Protein 4GKF (pdb70)

Sequence (293 aa):
RKTLEQRRGEYAYYVIKEVADLNDKQLEEKYASLVKKAPVMILSNGLLQTLAFLLAKAETSPEKANQILSRVNEYPPRFIEKLGNDKDEHLLLYLHIVYWLRENVDRNIDVKTLLSQDYSKVLWATKEAIALLNWMRRFAVAMLKEIRKTLEQRRGEYAYYVIKEVADLNDKQLEEKYASLVKKAPVMILSNGLLQTLAFLLAKAETSPEKANQILSRVNEYPPRFIEKLGNDKDEHLLLYLHIVYWLRENVDRNIDVKTLLSQDYSKVLWATKEAIALLNWMRRFAVAMLKE

Structure (mmCIF, N/CA/C/O backbone):
data_4GKF
#
_entry.id   4GKF
#
_cell.length_a   53.944
_cell.length_b   53.944
_cell.length_c   235.987
_cell.angle_alpha   90.00
_cell.angle_beta   90.00
_cell.angle_gamma   90.00
#
_symmetry.space_group_name_H-M   'P 43 21 2'
#
loop_
_entity.id
_entity.type
_entity.pdbx_description
1 polymer 'CRISPR system Cmr subunit Cmr5'
2 water water
#
loop_
_atom_site.group_PDB
_atom_site.id
_atom_site.type_symbol
_atom_site.label_atom_id
_atom_site.label_alt_id
_atom_site.label_comp_id
_atom_site.label_asym_id
_atom_site.label_entity_id
_atom_site.label_seq_id
_atom_site.pdbx_PDB_ins_code
_atom_site.Cartn_x
_atom_site.Cartn_y
_atom_site.Cartn_z
_atom_site.occupancy
_atom_site.B_iso_or_equiv
_atom_site.auth_seq_id
_atom_site.auth_comp_id
_atom_site.auth_asym_id
_atom_site.auth_atom_id
_atom_site.pdbx_PDB_model_num
ATOM 1 N N . ARG A 1 15 ? -13.820 -26.968 -40.940 1.00 47.62 15 ARG A N 1
ATOM 2 C CA . ARG A 1 15 ? -13.649 -26.977 -39.456 1.00 45.55 15 ARG A CA 1
ATOM 3 C C . ARG A 1 15 ? -14.937 -27.462 -38.813 1.00 43.64 15 ARG A C 1
ATOM 4 O O . ARG A 1 15 ? -15.710 -26.669 -38.274 1.00 44.85 15 ARG A O 1
ATOM 12 N N . LYS A 1 16 ? -15.181 -28.763 -38.880 1.00 40.00 16 LYS A N 1
ATOM 13 C CA . LYS A 1 16 ? -16.387 -29.297 -38.283 1.00 35.13 16 LYS A CA 1
ATOM 14 C C . LYS A 1 16 ? -16.083 -30.527 -37.430 1.00 30.14 16 LYS A C 1
ATOM 15 O O . LYS A 1 16 ? -16.823 -30.811 -36.499 1.00 30.51 16 LYS A O 1
ATOM 21 N N . THR A 1 17 ? -14.999 -31.245 -37.723 1.00 24.40 17 THR A N 1
ATOM 22 C CA . THR A 1 17 ? -14.656 -32.420 -36.913 1.00 23.16 17 THR A CA 1
ATOM 23 C C . THR A 1 17 ? -13.935 -31.990 -35.635 1.00 21.63 17 THR A C 1
ATOM 24 O O . THR A 1 17 ? -13.391 -30.887 -35.567 1.00 21.42 17 THR A O 1
ATOM 28 N N . LEU A 1 18 ? -13.920 -32.859 -34.630 1.00 18.99 18 LEU A N 1
ATOM 29 C CA . LEU A 1 18 ? -13.262 -32.530 -33.371 1.00 19.39 18 LEU A CA 1
ATOM 30 C C . LEU A 1 18 ? -11.830 -32.069 -33.620 1.00 19.90 18 LEU A C 1
ATOM 31 O O . LEU A 1 18 ? -11.394 -31.064 -33.059 1.00 17.89 18 LEU A O 1
ATOM 36 N N . GLU A 1 19 ? -11.100 -32.801 -34.456 1.00 20.12 19 GLU A N 1
ATOM 37 C CA . GLU A 1 19 ? -9.720 -32.437 -34.759 1.00 21.58 19 GLU A CA 1
ATOM 38 C C . GLU A 1 19 ? -9.599 -31.027 -35.324 1.00 21.43 19 GLU A C 1
ATOM 39 O O . GLU A 1 19 ? -8.769 -30.248 -34.871 1.00 23.07 19 GLU A O 1
ATOM 45 N N . GLN A 1 20 ? -10.421 -30.694 -36.310 1.00 20.37 20 GLN A N 1
ATOM 46 C CA . GLN A 1 20 ? -10.340 -29.376 -36.908 1.00 21.10 20 GLN A CA 1
ATOM 47 C C . GLN A 1 20 ? -10.673 -28.278 -35.914 1.00 20.23 20 GLN A C 1
ATOM 48 O O . GLN A 1 20 ? -10.074 -27.200 -35.948 1.00 20.13 20 GLN A O 1
ATOM 54 N N . ARG A 1 21 ? -11.623 -28.544 -35.023 1.00 18.23 21 ARG A N 1
ATOM 55 C CA . ARG A 1 21 ? -12.006 -27.542 -34.038 1.00 18.85 21 ARG A CA 1
ATOM 56 C C . ARG A 1 21 ? -10.937 -27.399 -32.961 1.00 17.96 21 ARG A C 1
ATOM 57 O O . ARG A 1 21 ? -10.818 -26.343 -32.345 1.00 17.77 21 ARG A O 1
ATOM 65 N N . ARG A 1 22 ? -10.160 -28.458 -32.743 1.00 16.77 22 ARG A N 1
ATOM 66 C CA . ARG A 1 22 ? -9.076 -28.420 -31.763 1.00 19.00 22 ARG A CA 1
ATOM 67 C C . ARG A 1 22 ? -7.994 -27.507 -32.318 1.00 20.24 22 ARG A C 1
ATOM 68 O O . ARG A 1 22 ? -7.437 -26.673 -31.604 1.00 23.13 22 ARG A O 1
ATOM 76 N N . GLY A 1 23 ? -7.696 -27.690 -33.603 1.00 18.38 23 GLY A N 1
ATOM 77 C CA . GLY A 1 23 ? -6.685 -26.889 -34.263 1.00 18.65 23 GLY A CA 1
ATOM 78 C C . GLY A 1 23 ? -7.043 -25.417 -34.323 1.00 18.31 23 GLY A C 1
ATOM 79 O O . GLY A 1 23 ? -6.215 -24.559 -34.020 1.00 18.29 23 GLY A O 1
ATOM 80 N N . GLU A 1 24 ? -8.279 -25.124 -34.713 1.00 18.03 24 GLU A N 1
ATOM 81 C CA . GLU A 1 24 ? -8.741 -23.745 -34.817 1.00 20.88 24 GLU A CA 1
ATOM 82 C C . GLU A 1 24 ? -8.699 -23.041 -33.467 1.00 19.50 24 GLU A C 1
ATOM 83 O O . GLU A 1 24 ? -8.259 -21.892 -33.361 1.00 20.38 24 GLU A O 1
ATOM 89 N N . TYR A 1 25 ? -9.175 -23.730 -32.437 1.00 18.93 25 TYR A N 1
ATOM 90 C CA . TYR A 1 25 ? -9.179 -23.166 -31.100 1.00 18.09 25 TYR A CA 1
ATOM 91 C C . TYR A 1 25 ? -7.753 -22.965 -30.615 1.00 18.37 25 TYR A C 1
ATOM 92 O O . TYR A 1 25 ? -7.430 -21.931 -30.030 1.00 19.95 25 TYR A O 1
ATOM 101 N N . ALA A 1 26 ? -6.894 -23.946 -30.859 1.00 17.79 26 ALA A N 1
ATOM 102 C CA . ALA A 1 26 ? -5.512 -23.814 -30.428 1.00 18.45 26 ALA A CA 1
ATOM 103 C C . ALA A 1 26 ? -4.912 -22.585 -31.113 1.00 18.29 26 ALA A C 1
ATOM 104 O O . ALA A 1 26 ? -4.212 -21.789 -30.493 1.00 18.98 26 ALA A O 1
ATOM 106 N N . TYR A 1 27 ? -5.207 -22.439 -32.399 1.00 19.04 27 TYR A N 1
ATOM 107 C CA . TYR A 1 27 ? -4.727 -21.312 -33.185 1.00 15.50 27 TYR A CA 1
ATOM 108 C C . TYR A 1 27 ? -5.141 -19.968 -32.572 1.00 14.32 27 TYR A C 1
ATOM 109 O O . TYR A 1 27 ? -4.313 -19.085 -32.405 1.00 13.28 27 TYR A O 1
ATOM 118 N N . TYR A 1 28 ? -6.418 -19.811 -32.241 1.00 13.85 28 TYR A N 1
ATOM 119 C CA . TYR A 1 28 ? -6.869 -18.560 -31.661 1.00 15.95 28 TYR A CA 1
ATOM 120 C C . TYR A 1 28 ? -6.355 -18.214 -30.274 1.00 16.04 28 TYR A C 1
ATOM 121 O O . TYR A 1 28 ? -6.046 -17.053 -30.025 1.00 15.09 28 TYR A O 1
ATOM 130 N N . VAL A 1 29 ? -6.243 -19.180 -29.367 1.00 17.00 29 VAL A N 1
ATOM 131 C CA . VAL A 1 29 ? -5.750 -18.828 -28.032 1.00 17.67 29 VAL A CA 1
ATOM 132 C C . VAL A 1 29 ? -4.281 -18.450 -28.093 1.00 16.96 29 VAL A C 1
ATOM 133 O O . VAL A 1 29 ? -3.836 -17.568 -27.366 1.00 16.68 29 VAL A O 1
ATOM 137 N N . ILE A 1 30 ? -3.535 -19.113 -28.973 1.00 17.98 30 ILE A N 1
ATOM 138 C CA . ILE A 1 30 ? -2.114 -18.831 -29.147 1.00 17.33 30 ILE A CA 1
ATOM 139 C C . ILE A 1 30 ? -1.922 -17.498 -29.874 1.00 18.03 30 ILE A C 1
ATOM 140 O O . ILE A 1 30 ? -0.945 -16.787 -29.634 1.00 17.60 30 ILE A O 1
ATOM 145 N N . LYS A 1 31 ? -2.848 -17.171 -30.773 1.00 16.03 31 LYS A N 1
ATOM 146 C CA . LYS A 1 31 ? -2.764 -15.918 -31.508 1.00 17.98 31 LYS A CA 1
ATOM 147 C C . LYS A 1 31 ? -2.981 -14.766 -30.530 1.00 17.89 31 LYS A C 1
ATOM 148 O O . LYS A 1 31 ? -2.331 -13.722 -30.626 1.00 17.62 31 LYS A O 1
ATOM 154 N N . GLU A 1 32 ? -3.884 -14.963 -29.575 1.00 19.27 32 GLU A N 1
ATOM 155 C CA . GLU A 1 32 ? -4.170 -13.928 -28.586 1.00 19.70 32 GLU A CA 1
ATOM 156 C C . GLU A 1 32 ? -2.893 -13.574 -27.829 1.00 19.06 32 GLU A C 1
ATOM 157 O O . GLU A 1 32 ? -2.585 -12.401 -27.639 1.00 19.53 32 GLU A O 1
ATOM 163 N N . VAL A 1 33 ? -2.135 -14.584 -27.415 1.00 19.44 33 VAL A N 1
ATOM 164 C CA . VAL A 1 33 ? -0.892 -14.327 -26.704 1.00 19.88 33 VAL A CA 1
ATOM 165 C C . VAL A 1 33 ? 0.033 -13.509 -27.595 1.00 22.08 33 VAL A C 1
ATOM 166 O O . VAL A 1 33 ? 0.649 -12.539 -27.145 1.00 22.42 33 VAL A O 1
ATOM 170 N N . ALA A 1 34 ? 0.117 -13.895 -28.866 1.00 22.57 34 ALA A N 1
ATOM 171 C CA . ALA A 1 34 ? 0.958 -13.194 -29.834 1.00 22.25 34 ALA A CA 1
ATOM 172 C C . ALA A 1 34 ? 0.512 -11.740 -30.015 1.00 21.79 34 ALA A C 1
ATOM 173 O O . ALA A 1 34 ? 1.334 -10.830 -30.073 1.00 21.14 34 ALA A O 1
ATOM 175 N N . ASP A 1 35 ? -0.796 -11.535 -30.109 1.00 22.10 35 ASP A N 1
ATOM 176 C CA . ASP A 1 35 ? -1.353 -10.203 -30.300 1.00 23.96 35 ASP A CA 1
ATOM 177 C C . ASP A 1 35 ? -1.216 -9.274 -29.097 1.00 26.44 35 ASP A C 1
ATOM 178 O O . ASP A 1 35 ? -1.397 -8.067 -29.232 1.00 26.05 35 ASP A O 1
ATOM 183 N N . LEU A 1 36 ? -0.901 -9.821 -27.927 1.00 27.91 36 LEU A N 1
ATOM 184 C CA . LEU A 1 36 ? -0.762 -8.994 -26.732 1.00 31.21 36 LEU A CA 1
ATOM 185 C C . LEU A 1 36 ? 0.504 -8.149 -26.821 1.00 33.42 36 LEU A C 1
ATOM 186 O O . LEU A 1 36 ? 0.581 -7.058 -26.251 1.00 33.76 36 LEU A O 1
ATOM 191 N N . ASN A 1 37 ? 1.497 -8.664 -27.536 1.00 34.78 37 ASN A N 1
ATOM 192 C CA . ASN A 1 37 ? 2.766 -7.971 -27.707 1.00 38.00 37 ASN A CA 1
ATOM 193 C C . ASN A 1 37 ? 3.492 -7.788 -26.371 1.00 37.48 37 ASN A C 1
ATOM 194 O O . ASN A 1 37 ? 4.114 -6.756 -26.124 1.00 36.86 37 ASN A O 1
ATOM 199 N N . ASP A 1 38 ? 3.396 -8.801 -25.516 1.00 36.64 38 ASP A N 1
ATOM 200 C CA . ASP A 1 38 ? 4.044 -8.802 -24.208 1.00 35.30 38 ASP A CA 1
ATOM 201 C C . ASP A 1 38 ? 5.078 -9.920 -24.256 1.00 35.49 38 ASP A C 1
ATOM 202 O O . ASP A 1 38 ? 4.759 -11.096 -24.066 1.00 34.38 38 ASP A O 1
ATOM 207 N N . LYS A 1 39 ? 6.321 -9.539 -24.521 1.00 36.26 39 LYS A N 1
ATOM 208 C CA . LYS A 1 39 ? 7.415 -10.491 -24.637 1.00 38.55 39 LYS A CA 1
ATOM 209 C C . LYS A 1 39 ? 7.630 -11.424 -23.449 1.00 36.76 39 LYS A C 1
ATOM 210 O O . LYS A 1 39 ? 7.941 -12.598 -23.634 1.00 35.56 39 LYS A O 1
ATOM 216 N N . GLN A 1 40 ? 7.463 -10.912 -22.235 1.00 35.62 40 GLN A N 1
ATOM 217 C CA . GLN A 1 40 ? 7.660 -11.738 -21.053 1.00 35.77 40 GLN A CA 1
ATOM 218 C C . GLN A 1 40 ? 6.568 -12.798 -20.940 1.00 33.17 40 GLN A C 1
ATOM 219 O O . GLN A 1 40 ? 6.857 -13.973 -20.716 1.00 32.18 40 GLN A O 1
ATOM 225 N N . LEU A 1 41 ? 5.318 -12.374 -21.099 1.00 30.24 41 LEU A N 1
ATOM 226 C CA . LEU A 1 41 ? 4.182 -13.278 -21.022 1.00 30.85 41 LEU A CA 1
ATOM 227 C C . LEU A 1 41 ? 4.242 -14.279 -22.162 1.00 29.91 41 LEU A C 1
ATOM 228 O O . LEU A 1 41 ? 3.851 -15.430 -22.007 1.00 32.42 41 LEU A O 1
ATOM 233 N N . GLU A 1 42 ? 4.751 -13.838 -23.306 1.00 30.04 42 GLU A N 1
ATOM 234 C CA . GLU A 1 42 ? 4.855 -14.702 -24.472 1.00 30.12 42 GLU A CA 1
ATOM 235 C C . GLU A 1 42 ? 5.951 -15.754 -24.329 1.00 29.88 42 GLU A C 1
ATOM 236 O O . GLU A 1 42 ? 5.766 -16.907 -24.720 1.00 29.39 42 GLU A O 1
ATOM 242 N N . GLU A 1 43 ? 7.089 -15.363 -23.763 1.00 30.78 43 GLU A N 1
ATOM 243 C CA . GLU A 1 43 ? 8.194 -16.301 -23.580 1.00 32.66 43 GLU A CA 1
ATOM 244 C C . GLU A 1 43 ? 7.865 -17.338 -22.504 1.00 30.72 43 GLU A C 1
ATOM 245 O O . GLU A 1 43 ? 8.051 -18.537 -22.714 1.00 31.63 43 GLU A O 1
ATOM 251 N N . LYS A 1 44 ? 7.367 -16.881 -21.361 1.00 28.47 44 LYS A N 1
ATOM 252 C CA . LYS A 1 44 ? 7.028 -17.798 -20.287 1.00 27.98 44 LYS A CA 1
ATOM 253 C C . LYS A 1 44 ? 5.925 -18.757 -20.705 1.00 25.69 44 LYS A C 1
ATOM 254 O O . LYS A 1 44 ? 6.030 -19.961 -20.492 1.00 25.73 44 LYS A O 1
ATOM 260 N N . TYR A 1 45 ? 4.880 -18.226 -21.329 1.00 24.80 45 TYR A N 1
ATOM 261 C CA . TYR A 1 45 ? 3.769 -19.059 -21.775 1.00 22.67 45 TYR A CA 1
ATOM 262 C C . TYR A 1 45 ? 4.214 -20.098 -22.815 1.00 22.20 45 TYR A C 1
ATOM 263 O O . TYR A 1 45 ? 3.863 -21.278 -22.714 1.00 20.66 45 TYR A O 1
ATOM 272 N N . ALA A 1 46 ? 4.991 -19.665 -23.806 1.00 20.19 46 ALA A N 1
ATOM 273 C CA . ALA A 1 46 ? 5.454 -20.579 -24.840 1.00 22.40 46 ALA A CA 1
ATOM 274 C C . ALA A 1 46 ? 6.218 -21.740 -24.214 1.00 24.59 46 ALA A C 1
ATOM 275 O O . ALA A 1 46 ? 6.031 -22.905 -24.587 1.00 26.13 46 ALA A O 1
ATOM 277 N N . SER A 1 47 ? 7.072 -21.420 -23.250 1.00 23.56 47 SER A N 1
ATOM 278 C CA . SER A 1 47 ? 7.860 -22.443 -22.571 1.00 24.04 47 SER A CA 1
ATOM 279 C C . SER A 1 47 ? 6.969 -23.413 -21.782 1.00 22.64 47 SER A C 1
ATOM 280 O O . SER A 1 47 ? 7.164 -24.629 -21.833 1.00 21.77 47 SER A O 1
ATOM 283 N N . LEU A 1 48 ? 5.986 -22.879 -21.064 1.00 19.92 48 LEU A N 1
ATOM 284 C CA . LEU A 1 48 ? 5.092 -23.723 -20.289 1.00 20.53 48 LEU A CA 1
ATOM 285 C C . LEU A 1 48 ? 4.205 -24.625 -21.157 1.00 21.96 48 LEU A C 1
ATOM 286 O O . LEU A 1 48 ? 4.092 -25.823 -20.891 1.00 20.85 48 LEU A O 1
ATOM 291 N N . VAL A 1 49 ? 3.584 -24.066 -22.196 1.00 23.08 49 VAL A N 1
ATOM 292 C CA . VAL A 1 49 ? 2.705 -24.864 -23.051 1.00 24.21 49 VAL A CA 1
ATOM 293 C C . VAL A 1 49 ? 3.437 -26.005 -23.749 1.00 26.83 49 VAL A C 1
ATOM 294 O O . VAL A 1 49 ? 2.839 -27.034 -24.063 1.00 26.63 49 VAL A O 1
ATOM 298 N N . LYS A 1 50 ? 4.731 -25.825 -23.986 1.00 29.54 50 LYS A N 1
ATOM 299 C CA . LYS A 1 50 ? 5.535 -26.854 -24.634 1.00 31.50 50 LYS A CA 1
ATOM 300 C C . LYS A 1 50 ? 5.816 -28.017 -23.689 1.00 31.50 50 LYS A C 1
ATOM 301 O O . LYS A 1 50 ? 6.179 -29.104 -24.129 1.00 33.53 50 LYS A O 1
ATOM 307 N N . LYS A 1 51 ? 5.649 -27.791 -22.391 1.00 30.27 51 LYS A N 1
ATOM 308 C CA . LYS A 1 51 ? 5.891 -28.846 -21.408 1.00 29.23 51 LYS A CA 1
ATOM 309 C C . LYS A 1 51 ? 4.575 -29.485 -20.973 1.00 28.77 51 LYS A C 1
ATOM 310 O O . LYS A 1 51 ? 4.541 -30.640 -20.566 1.00 29.60 51 LYS A O 1
ATOM 316 N N . ALA A 1 52 ? 3.491 -28.723 -21.070 1.00 27.95 52 ALA A N 1
ATOM 317 C CA . ALA A 1 52 ? 2.181 -29.197 -20.659 1.00 26.74 52 ALA A CA 1
ATOM 318 C C . ALA A 1 52 ? 1.846 -30.639 -21.045 1.00 26.44 52 ALA A C 1
ATOM 319 O O . ALA A 1 52 ? 1.541 -31.462 -20.177 1.00 26.39 52 ALA A O 1
ATOM 321 N N . PRO A 1 53 ? 1.901 -30.976 -22.345 1.00 26.53 53 PRO A N 1
ATOM 322 C CA . PRO A 1 53 ? 1.573 -32.358 -22.713 1.00 26.02 53 PRO A CA 1
ATOM 323 C C . PRO A 1 53 ? 2.417 -33.432 -22.013 1.00 25.16 53 PRO A C 1
ATOM 324 O O . PRO A 1 53 ? 1.906 -34.498 -21.666 1.00 25.35 53 PRO A O 1
ATOM 328 N N . VAL A 1 54 ? 3.696 -33.158 -21.791 1.00 24.55 54 VAL A N 1
ATOM 329 C CA . VAL A 1 54 ? 4.540 -34.133 -21.107 1.00 26.28 54 VAL A CA 1
ATOM 330 C C . VAL A 1 54 ? 4.213 -34.156 -19.608 1.00 26.73 54 VAL A C 1
ATOM 331 O O . VAL A 1 54 ? 4.338 -35.192 -18.957 1.00 26.56 54 VAL A O 1
ATOM 335 N N . MET A 1 55 ? 3.783 -33.017 -19.067 1.00 26.41 55 MET A N 1
ATOM 336 C CA . MET A 1 55 ? 3.426 -32.940 -17.656 1.00 26.16 55 MET A CA 1
ATOM 337 C C . MET A 1 55 ? 2.201 -33.808 -17.383 1.00 25.96 55 MET A C 1
ATOM 338 O O . MET A 1 55 ? 2.124 -34.491 -16.357 1.00 25.89 55 MET A O 1
ATOM 343 N N . ILE A 1 56 ? 1.238 -33.788 -18.300 1.00 25.88 56 ILE A N 1
ATOM 344 C CA . ILE A 1 56 ? 0.029 -34.586 -18.119 1.00 26.68 56 ILE A CA 1
ATOM 345 C C . ILE A 1 56 ? 0.279 -36.079 -18.343 1.00 27.63 56 ILE A C 1
ATOM 346 O O . ILE A 1 56 ? -0.283 -36.915 -17.637 1.00 27.83 56 ILE A O 1
ATOM 351 N N . LEU A 1 57 ? 1.131 -36.406 -19.310 1.00 29.22 57 LEU A N 1
ATOM 352 C CA . LEU A 1 57 ? 1.454 -37.798 -19.605 1.00 29.74 57 LEU A CA 1
ATOM 353 C C . LEU A 1 57 ? 2.152 -38.468 -18.430 1.00 30.01 57 LEU A C 1
ATOM 354 O O . LEU A 1 57 ? 1.809 -39.588 -18.045 1.00 30.36 57 LEU A O 1
ATOM 359 N N . SER A 1 58 ? 3.127 -37.775 -17.853 1.00 29.18 58 SER A N 1
ATOM 360 C CA . SER A 1 58 ? 3.873 -38.333 -16.737 1.00 30.22 58 SER A CA 1
ATOM 361 C C . SER A 1 58 ? 3.217 -38.171 -15.367 1.00 27.69 58 SER A C 1
ATOM 362 O O . SER A 1 58 ? 3.298 -39.071 -14.533 1.00 28.43 58 SER A O 1
ATOM 365 N N . ASN A 1 59 ? 2.549 -37.046 -15.136 1.00 27.66 59 ASN A N 1
ATOM 366 C CA . ASN A 1 59 ? 1.923 -36.802 -13.837 1.00 26.22 59 ASN A CA 1
ATOM 367 C C . ASN A 1 59 ? 0.408 -36.893 -13.792 1.00 24.90 59 ASN A C 1
ATOM 368 O O . ASN A 1 59 ? -0.178 -36.994 -12.711 1.00 21.90 59 ASN A O 1
ATOM 373 N N . GLY A 1 60 ? -0.233 -36.844 -14.955 1.00 24.41 60 GLY A N 1
ATOM 374 C CA . GLY A 1 60 ? -1.686 -36.907 -14.985 1.00 24.23 60 GLY A CA 1
ATOM 375 C C . GLY A 1 60 ? -2.314 -35.527 -15.093 1.00 22.21 60 GLY A C 1
ATOM 376 O O . GLY A 1 60 ? -1.642 -34.515 -14.887 1.00 20.41 60 GLY A O 1
ATOM 377 N N . LEU A 1 61 ? -3.606 -35.485 -15.407 1.00 20.41 61 LEU A N 1
ATOM 378 C CA . LEU A 1 61 ? -4.324 -34.220 -15.577 1.00 20.38 61 LEU A CA 1
ATOM 379 C C . LEU A 1 61 ? -4.579 -33.453 -14.280 1.00 20.18 61 LEU A C 1
ATOM 380 O O . LEU A 1 61 ? -4.269 -32.265 -14.185 1.00 18.12 61 LEU A O 1
ATOM 385 N N . LEU A 1 62 ? -5.158 -34.136 -13.294 1.00 20.21 62 LEU A N 1
ATOM 386 C CA . LEU A 1 62 ? -5.471 -33.523 -12.008 1.00 20.07 62 LEU A CA 1
ATOM 387 C C . LEU A 1 62 ? -4.274 -32.807 -11.385 1.00 18.75 62 LEU A C 1
ATOM 388 O O . LEU A 1 62 ? -4.374 -31.647 -10.991 1.00 17.98 62 LEU A O 1
ATOM 393 N N . GLN A 1 63 ? -3.140 -33.488 -11.306 1.00 16.48 63 GLN A N 1
ATOM 394 C CA . GLN A 1 63 ? -1.963 -32.875 -10.716 1.00 18.31 63 GLN A CA 1
ATOM 395 C C . GLN A 1 63 ? -1.454 -31.682 -11.537 1.00 18.00 63 GLN A C 1
ATOM 396 O O . GLN A 1 63 ? -1.044 -30.672 -10.968 1.00 17.04 63 GLN A O 1
ATOM 402 N N . THR A 1 64 ? -1.484 -31.794 -12.864 1.00 16.04 64 THR A N 1
ATOM 403 C CA . THR A 1 64 ? -1.023 -30.705 -13.719 1.00 15.63 64 THR A CA 1
ATOM 404 C C . THR A 1 64 ? -1.897 -29.455 -13.544 1.00 16.81 64 THR A C 1
ATOM 405 O O . THR A 1 64 ? -1.377 -28.351 -13.362 1.00 16.99 64 THR A O 1
ATOM 409 N N . LEU A 1 65 ? -3.217 -29.625 -13.581 1.00 16.32 65 LEU A N 1
ATOM 410 C CA . LEU A 1 65 ? -4.140 -28.500 -13.407 1.00 15.57 65 LEU A CA 1
ATOM 411 C C . LEU A 1 65 ? -4.022 -27.922 -11.994 1.00 18.14 65 LEU A C 1
ATOM 412 O O . LEU A 1 65 ? -4.065 -26.698 -11.819 1.00 18.02 65 LEU A O 1
ATOM 417 N N . ALA A 1 66 ? -3.870 -28.793 -10.992 1.00 15.25 66 ALA A N 1
ATOM 418 C CA . ALA A 1 66 ? -3.722 -28.339 -9.612 1.00 15.99 66 ALA A CA 1
ATOM 419 C C . ALA A 1 66 ? -2.450 -27.514 -9.502 1.00 15.70 66 ALA A C 1
ATOM 420 O O . ALA A 1 66 ? -2.416 -26.468 -8.847 1.00 15.29 66 ALA A O 1
ATOM 422 N N . PHE A 1 67 ? -1.396 -27.997 -10.145 1.00 14.96 67 PHE A N 1
ATOM 423 C CA . PHE A 1 67 ? -0.118 -27.295 -10.131 1.00 16.78 67 PHE A CA 1
ATOM 424 C C . PHE A 1 67 ? -0.239 -25.907 -10.770 1.00 16.62 67 PHE A C 1
ATOM 425 O O . PHE A 1 67 ? 0.343 -24.948 -10.274 1.00 17.96 67 PHE A O 1
ATOM 433 N N . LEU A 1 68 ? -0.984 -25.795 -11.869 1.00 16.91 68 LEU A N 1
ATOM 434 C CA . LEU A 1 68 ? -1.127 -24.496 -12.505 1.00 17.70 68 LEU A CA 1
ATOM 435 C C . LEU A 1 68 ? -1.841 -23.521 -11.562 1.00 17.18 68 LEU A C 1
ATOM 436 O O . LEU A 1 68 ? -1.420 -22.372 -11.418 1.00 17.20 68 LEU A O 1
ATOM 441 N N . LEU A 1 69 ? -2.903 -23.962 -10.899 1.00 17.80 69 LEU A N 1
ATOM 442 C CA . LEU A 1 69 ? -3.606 -23.056 -9.993 1.00 19.33 69 LEU A CA 1
ATOM 443 C C . LEU A 1 69 ? -2.744 -22.689 -8.783 1.00 19.82 69 LEU A C 1
ATOM 444 O O . LEU A 1 69 ? -2.807 -21.564 -8.287 1.00 17.84 69 LEU A O 1
ATOM 449 N N . ALA A 1 70 ? -1.937 -23.643 -8.324 1.00 19.04 70 ALA A N 1
ATOM 450 C CA . ALA A 1 70 ? -1.049 -23.439 -7.181 1.00 20.44 70 ALA A CA 1
ATOM 451 C C . ALA A 1 70 ? 0.004 -22.402 -7.528 1.00 20.59 70 ALA A C 1
ATOM 452 O O . ALA A 1 70 ? 0.285 -21.492 -6.748 1.00 16.99 70 ALA A O 1
ATOM 454 N N . LYS A 1 71 ? 0.594 -22.565 -8.708 1.00 21.36 71 LYS A N 1
ATOM 455 C CA . LYS A 1 71 ? 1.627 -21.659 -9.171 1.00 22.67 71 LYS A CA 1
ATOM 456 C C . LYS A 1 71 ? 1.045 -20.260 -9.358 1.00 22.20 71 LYS A C 1
ATOM 457 O O . LYS A 1 71 ? 1.738 -19.259 -9.170 1.00 22.31 71 LYS A O 1
ATOM 463 N N . ALA A 1 72 ? -0.233 -20.188 -9.715 1.00 22.12 72 ALA A N 1
ATOM 464 C CA . ALA A 1 72 ? -0.883 -18.895 -9.917 1.00 22.11 72 ALA A CA 1
ATOM 465 C C . ALA A 1 72 ? -1.547 -18.379 -8.642 1.00 24.14 72 ALA A C 1
ATOM 466 O O . ALA A 1 72 ? -2.242 -17.368 -8.674 1.00 24.77 72 ALA A O 1
ATOM 468 N N . GLU A 1 73 ? -1.353 -19.076 -7.525 1.00 24.04 73 GLU A N 1
ATOM 469 C CA . GLU A 1 73 ? -1.934 -18.638 -6.257 1.00 25.72 73 GLU A CA 1
ATOM 470 C C . GLU A 1 73 ? -3.426 -18.376 -6.398 1.00 24.85 73 GLU A C 1
ATOM 471 O O . GLU A 1 73 ? -3.966 -17.481 -5.744 1.00 23.79 73 GLU A O 1
ATOM 477 N N . THR A 1 74 ? -4.089 -19.161 -7.240 1.00 23.50 74 THR A N 1
ATOM 478 C CA . THR A 1 74 ? -5.513 -18.981 -7.497 1.00 26.21 74 THR A CA 1
ATOM 479 C C . THR A 1 74 ? -6.327 -20.216 -7.141 1.00 25.56 74 THR A C 1
ATOM 480 O O . THR A 1 74 ? -5.784 -21.307 -7.020 1.00 29.31 74 THR A O 1
ATOM 484 N N . SER A 1 75 ? -7.632 -20.036 -6.968 1.00 25.14 75 SER A N 1
ATOM 485 C CA . SER A 1 75 ? -8.527 -21.136 -6.626 1.00 24.50 75 SER A CA 1
ATOM 486 C C . SER A 1 75 ? -9.398 -21.509 -7.825 1.00 25.35 75 SER A C 1
ATOM 487 O O . SER A 1 75 ? -9.679 -20.671 -8.687 1.00 26.02 75 SER A O 1
ATOM 490 N N . PRO A 1 76 ? -9.854 -22.769 -7.886 1.00 24.59 76 PRO A N 1
ATOM 491 C CA . PRO A 1 76 ? -10.695 -23.171 -9.018 1.00 24.96 76 PRO A CA 1
ATOM 492 C C . PRO A 1 76 ? -11.994 -22.360 -9.092 1.00 26.86 76 PRO A C 1
ATOM 493 O O . PRO A 1 76 ? -12.616 -22.256 -10.158 1.00 26.46 76 PRO A O 1
ATOM 497 N N . GLU A 1 77 ? -12.381 -21.785 -7.951 1.00 27.45 77 GLU A N 1
ATOM 498 C CA . GLU A 1 77 ? -13.588 -20.964 -7.836 1.00 28.60 77 GLU A CA 1
ATOM 499 C C . GLU A 1 77 ? -13.343 -19.678 -8.618 1.00 27.74 77 GLU A C 1
ATOM 500 O O . GLU A 1 77 ? -14.157 -19.266 -9.449 1.00 26.52 77 GLU A O 1
ATOM 506 N N . LYS A 1 78 ? -12.212 -19.044 -8.339 1.00 25.59 78 LYS A N 1
ATOM 507 C CA . LYS A 1 78 ? -11.869 -17.822 -9.032 1.00 25.15 78 LYS A CA 1
ATOM 508 C C . LYS A 1 78 ? -11.693 -18.102 -10.530 1.00 23.15 78 LYS A C 1
ATOM 509 O O . LYS A 1 78 ? -12.080 -17.287 -11.360 1.00 21.93 78 LYS A O 1
ATOM 515 N N . ALA A 1 79 ? -11.127 -19.255 -10.881 1.00 20.24 79 ALA A N 1
ATOM 516 C CA . ALA A 1 79 ? -10.940 -19.586 -12.292 1.00 17.91 79 ALA A CA 1
ATOM 517 C C . ALA A 1 79 ? -12.289 -19.760 -13.002 1.00 17.59 79 ALA A C 1
ATOM 518 O O . ALA A 1 79 ? -12.445 -19.333 -14.146 1.00 15.25 79 ALA A O 1
ATOM 520 N N . ASN A 1 80 ? -13.260 -20.382 -12.328 1.00 18.12 80 ASN A N 1
ATOM 521 C CA . ASN A 1 80 ? -14.587 -20.593 -12.915 1.00 20.02 80 ASN A CA 1
ATOM 522 C C . ASN A 1 80 ? -15.353 -19.282 -13.105 1.00 21.20 80 ASN A C 1
ATOM 523 O O . ASN A 1 80 ? -16.185 -19.158 -14.007 1.00 22.90 80 ASN A O 1
ATOM 528 N N . GLN A 1 81 ? -15.070 -18.308 -12.248 1.00 21.81 81 GLN A N 1
ATOM 529 C CA . GLN A 1 81 ? -15.713 -17.003 -12.324 1.00 22.84 81 GLN A CA 1
ATOM 530 C C . GLN A 1 81 ? -15.220 -16.313 -13.593 1.00 22.63 81 GLN A C 1
ATOM 531 O O . GLN A 1 81 ? -15.982 -15.631 -14.277 1.00 22.24 81 GLN A O 1
ATOM 537 N N . ILE A 1 82 ? -13.944 -16.509 -13.906 1.00 20.90 82 ILE A N 1
ATOM 538 C CA . ILE A 1 82 ? -13.351 -15.927 -15.103 1.00 21.40 82 ILE A CA 1
ATOM 539 C C . ILE A 1 82 ? -13.924 -16.625 -16.332 1.00 20.94 82 ILE A C 1
ATOM 540 O O . ILE A 1 82 ? -14.337 -15.979 -17.290 1.00 21.46 82 ILE A O 1
ATOM 545 N N . LEU A 1 83 ? -13.954 -17.951 -16.297 1.00 21.27 83 LEU A N 1
ATOM 546 C CA . LEU A 1 83 ? -14.483 -18.712 -17.416 1.00 19.84 83 LEU A CA 1
ATOM 547 C C . LEU A 1 83 ? -15.936 -18.342 -17.713 1.00 20.27 83 LEU A C 1
ATOM 548 O O . LEU A 1 83 ? -16.336 -18.285 -18.872 1.00 19.58 83 LEU A O 1
ATOM 553 N N . SER A 1 84 ? -16.720 -18.071 -16.672 1.00 22.01 84 SER A N 1
ATOM 554 C CA . SER A 1 84 ? -18.130 -17.718 -16.849 1.00 22.95 84 SER A CA 1
ATOM 555 C C . SER A 1 84 ? -18.313 -16.442 -17.668 1.00 24.33 84 SER A C 1
ATOM 556 O O . SER A 1 84 ? -19.396 -16.186 -18.194 1.00 24.86 84 SER A O 1
ATOM 559 N N . ARG A 1 85 ? -17.252 -15.647 -17.768 1.00 25.39 85 ARG A N 1
ATOM 560 C CA . ARG A 1 85 ? -17.288 -14.402 -18.530 1.00 26.82 85 ARG A CA 1
ATOM 561 C C . ARG A 1 85 ? -16.837 -14.578 -19.983 1.00 27.86 85 ARG A C 1
ATOM 562 O O . ARG A 1 85 ? -16.993 -13.662 -20.794 1.00 27.36 85 ARG A O 1
ATOM 570 N N . VAL A 1 86 ? -16.261 -15.737 -20.301 1.00 27.52 86 VAL A N 1
ATOM 571 C CA . VAL A 1 86 ? -15.795 -16.032 -21.659 1.00 27.31 86 VAL A CA 1
ATOM 572 C C . VAL A 1 86 ? -16.982 -16.577 -22.436 1.00 28.15 86 VAL A C 1
ATOM 573 O O . VAL A 1 86 ? -17.174 -17.786 -22.504 1.00 31.13 86 VAL A O 1
ATOM 577 N N . ASN A 1 87 ? -17.760 -15.681 -23.038 1.00 27.63 87 ASN A N 1
ATOM 578 C CA . ASN A 1 87 ? -18.969 -16.067 -23.748 1.00 27.29 87 ASN A CA 1
ATOM 579 C C . ASN A 1 87 ? -18.987 -15.916 -25.270 1.00 26.82 87 ASN A C 1
ATOM 580 O O . ASN A 1 87 ? -19.993 -16.208 -25.911 1.00 29.15 87 ASN A O 1
ATOM 585 N N . GLU A 1 88 ? -17.881 -15.475 -25.853 1.00 23.91 88 GLU A N 1
ATOM 586 C CA . GLU A 1 88 ? -17.827 -15.311 -27.294 1.00 21.13 88 GLU A CA 1
ATOM 587 C C . GLU A 1 88 ? -16.810 -16.246 -27.938 1.00 20.02 88 GLU A C 1
ATOM 588 O O . GLU A 1 88 ? -16.005 -16.872 -27.250 1.00 17.38 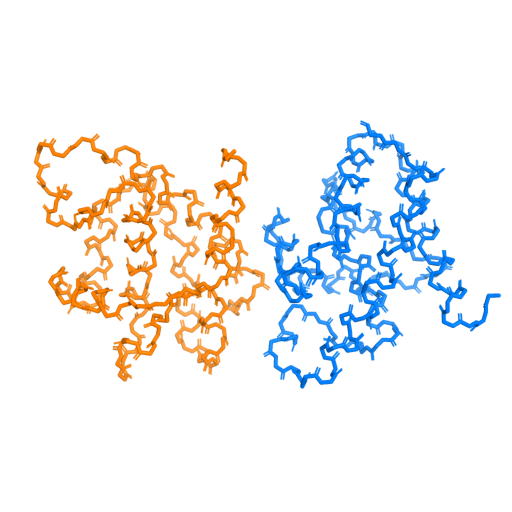88 GLU A O 1
ATOM 594 N N . TYR A 1 89 ? -16.876 -16.353 -29.261 1.00 20.36 89 TYR A N 1
ATOM 595 C CA . TYR A 1 89 ? -15.962 -17.195 -30.021 1.00 20.42 89 TYR A CA 1
ATOM 596 C C . TYR A 1 89 ? -15.477 -16.367 -31.216 1.00 20.74 89 TYR A C 1
ATOM 597 O O . TYR A 1 89 ? -16.286 -15.775 -31.923 1.00 21.84 89 TYR A O 1
ATOM 606 N N . PRO A 1 90 ? -14.153 -16.294 -31.441 1.00 21.40 90 PRO A N 1
ATOM 607 C CA . PRO A 1 90 ? -13.126 -16.947 -30.628 1.00 21.80 90 PRO A CA 1
ATOM 608 C C . PRO A 1 90 ? -13.175 -16.386 -29.216 1.00 21.96 90 PRO A C 1
ATOM 609 O O . PRO A 1 90 ? -13.518 -15.227 -29.009 1.00 22.71 90 PRO A O 1
ATOM 613 N N . PRO A 1 91 ? -12.845 -17.211 -28.224 1.00 22.91 91 PRO A N 1
ATOM 614 C CA . PRO A 1 91 ? -12.865 -16.768 -26.831 1.00 20.45 91 PRO A CA 1
ATOM 615 C C . PRO A 1 91 ? -11.708 -15.834 -26.497 1.00 19.55 91 PRO A C 1
ATOM 616 O O . PRO A 1 91 ? -10.597 -16.005 -26.996 1.00 18.84 91 PRO A O 1
ATOM 620 N N . ARG A 1 92 ? -11.983 -14.837 -25.664 1.00 19.58 92 ARG A N 1
ATOM 621 C CA . ARG A 1 92 ? -10.958 -13.893 -25.239 1.00 18.60 92 ARG A CA 1
ATOM 622 C C . ARG A 1 92 ? -10.640 -14.120 -23.763 1.00 17.64 92 ARG A C 1
ATOM 623 O O . ARG A 1 92 ? -11.445 -13.797 -22.879 1.00 13.71 92 ARG A O 1
ATOM 631 N N . PHE A 1 93 ? -9.458 -14.678 -23.508 1.00 16.17 93 PHE A N 1
ATOM 632 C CA . PHE A 1 93 ? -9.020 -14.974 -22.146 1.00 17.08 93 PHE A CA 1
ATOM 633 C C . PHE A 1 93 ? -8.184 -13.882 -21.491 1.00 17.45 93 PHE A C 1
ATOM 634 O O . PHE A 1 93 ? -8.507 -13.431 -20.398 1.00 18.95 93 PHE A O 1
ATOM 642 N N . ILE A 1 94 ? -7.108 -13.472 -22.155 1.00 18.44 94 ILE A N 1
ATOM 643 C CA . ILE A 1 94 ? -6.197 -12.480 -21.597 1.00 21.70 94 ILE A CA 1
ATOM 644 C C . ILE A 1 94 ? -6.836 -11.240 -20.983 1.00 21.04 94 ILE A C 1
ATOM 645 O O . ILE A 1 94 ? -6.461 -10.834 -19.887 1.00 23.06 94 ILE A O 1
ATOM 650 N N . GLU A 1 95 ? -7.797 -10.645 -21.675 1.00 21.44 95 GLU A N 1
ATOM 651 C CA . GLU A 1 95 ? -8.464 -9.446 -21.175 1.00 21.34 95 GLU A CA 1
ATOM 652 C C . GLU A 1 95 ? -9.237 -9.706 -19.881 1.00 21.52 95 GLU A C 1
ATOM 653 O O . GLU A 1 95 ? -9.594 -8.766 -19.169 1.00 22.75 95 GLU A O 1
ATOM 659 N N . LYS A 1 96 ? -9.514 -10.974 -19.591 1.00 22.02 96 LYS A N 1
ATOM 660 C CA . LYS A 1 96 ? -10.259 -11.350 -18.384 1.00 23.40 96 LYS A CA 1
ATOM 661 C C . LYS A 1 96 ? -9.386 -11.361 -17.142 1.00 25.96 96 LYS A C 1
ATOM 662 O O . LYS A 1 96 ? -9.891 -11.378 -16.023 1.00 27.36 96 LYS A O 1
ATOM 668 N N . LEU A 1 97 ? -8.074 -11.372 -17.342 1.00 28.68 97 LEU A N 1
ATOM 669 C CA . LEU A 1 97 ? -7.137 -11.386 -16.229 1.00 29.89 97 LEU A CA 1
ATOM 670 C C . LEU A 1 97 ? -6.902 -9.953 -15.755 1.00 32.07 97 LEU A C 1
ATOM 671 O O . LEU A 1 97 ? -7.364 -9.001 -16.386 1.00 32.10 97 LEU A O 1
ATOM 676 N N . GLY A 1 98 ? -6.185 -9.805 -14.646 1.00 33.32 98 GLY A N 1
ATOM 677 C CA . GLY A 1 98 ? -5.897 -8.480 -14.130 1.00 36.33 98 GLY A CA 1
ATOM 678 C C . GLY A 1 98 ? -4.674 -7.902 -14.812 1.00 38.83 98 GLY A C 1
ATOM 679 O O . GLY A 1 98 ? -4.242 -8.416 -15.847 1.00 39.25 98 GLY A O 1
ATOM 680 N N . ASN A 1 99 ? -4.112 -6.837 -14.245 1.00 40.92 99 ASN A N 1
ATOM 681 C CA . ASN A 1 99 ? -2.926 -6.214 -14.829 1.00 43.78 99 ASN A CA 1
ATOM 682 C C . ASN A 1 99 ? -1.801 -7.243 -14.916 1.00 43.52 99 ASN A C 1
ATOM 683 O O . ASN A 1 99 ? -0.959 -7.190 -15.815 1.00 42.62 99 ASN A O 1
ATOM 688 N N . ASP A 1 100 ? -1.801 -8.180 -13.975 1.00 42.55 100 ASP A N 1
ATOM 689 C CA . ASP A 1 100 ? -0.796 -9.231 -13.938 1.00 43.09 100 ASP A CA 1
ATOM 690 C C . ASP A 1 100 ? -1.248 -10.479 -14.696 1.00 41.40 100 ASP A C 1
ATOM 691 O O . ASP A 1 100 ? -2.098 -11.228 -14.218 1.00 42.46 100 ASP A O 1
ATOM 696 N N . LYS A 1 101 ? -0.675 -10.707 -15.873 1.00 39.50 101 LYS A N 1
ATOM 697 C CA . LYS A 1 101 ? -1.031 -11.872 -16.678 1.00 37.15 101 LYS A CA 1
ATOM 698 C C . LYS A 1 101 ? -0.212 -13.100 -16.297 1.00 35.51 101 LYS A C 1
ATOM 699 O O . LYS A 1 101 ? 0.916 -13.268 -16.752 1.00 37.14 101 LYS A O 1
ATOM 705 N N . ASP A 1 102 ? -0.785 -13.963 -15.468 1.00 32.29 102 ASP A N 1
ATOM 706 C CA . ASP A 1 102 ? -0.089 -15.171 -15.045 1.00 29.37 102 ASP A CA 1
ATOM 707 C C . ASP A 1 102 ? -0.196 -16.256 -16.121 1.00 25.41 102 ASP A C 1
ATOM 708 O O . ASP A 1 102 ? -1.289 -16.755 -16.391 1.00 22.62 102 ASP A O 1
ATOM 713 N N . GLU A 1 103 ? 0.933 -16.639 -16.714 1.00 21.15 103 GLU A N 1
ATOM 714 C CA . GLU A 1 103 ? 0.905 -17.653 -17.760 1.00 19.57 103 GLU A CA 1
ATOM 715 C C . GLU A 1 103 ? 0.364 -19.010 -17.286 1.00 17.98 103 GLU A C 1
ATOM 716 O O . GLU A 1 103 ? -0.166 -19.773 -18.097 1.00 17.12 103 GLU A O 1
ATOM 722 N N . HIS A 1 104 ? 0.479 -19.311 -15.989 1.00 17.00 104 HIS A N 1
ATOM 723 C CA . HIS A 1 104 ? -0.037 -20.585 -15.459 1.00 17.36 104 HIS A CA 1
ATOM 724 C C . HIS A 1 104 ? -1.562 -20.586 -15.394 1.00 15.94 104 HIS A C 1
ATOM 725 O O . HIS A 1 104 ? -2.205 -21.584 -15.721 1.00 14.49 104 HIS A O 1
ATOM 732 N N . LEU A 1 105 ? -2.141 -19.467 -14.972 1.00 13.50 105 LEU A N 1
ATOM 733 C CA . LEU A 1 105 ? -3.585 -19.379 -14.905 1.00 14.42 105 LEU A CA 1
ATOM 734 C C . LEU A 1 105 ? -4.151 -19.392 -16.319 1.00 14.76 105 LEU A C 1
ATOM 735 O O . LEU A 1 105 ? -5.179 -20.022 -16.589 1.00 15.29 105 LEU A O 1
ATOM 740 N N . LEU A 1 106 ? -3.468 -18.697 -17.222 1.00 14.08 106 LEU A N 1
ATOM 741 C CA . LEU A 1 106 ? -3.885 -18.606 -18.619 1.00 14.39 106 LEU A CA 1
ATOM 742 C C . LEU A 1 106 ? -4.034 -19.996 -19.247 1.00 14.83 106 LEU A C 1
ATOM 743 O O . LEU A 1 106 ? -5.067 -20.314 -19.850 1.00 11.24 106 LEU A O 1
ATOM 748 N N . LEU A 1 107 ? -2.989 -20.815 -19.105 1.00 15.45 107 LEU A N 1
ATOM 749 C CA . LEU A 1 107 ? -2.989 -22.173 -19.644 1.00 14.93 107 LEU A CA 1
ATOM 750 C C . LEU A 1 107 ? -4.103 -22.962 -19.001 1.00 15.52 107 LEU A C 1
ATOM 751 O O . LEU A 1 107 ? -4.802 -23.730 -19.665 1.00 15.46 107 LEU A O 1
ATOM 756 N N . TYR A 1 108 ? -4.260 -22.779 -17.694 1.00 16.10 108 TYR A N 1
ATOM 757 C CA . TYR A 1 108 ? -5.304 -23.481 -16.961 1.00 15.60 108 TYR A CA 1
ATOM 758 C C . TYR A 1 108 ? -6.639 -23.165 -17.609 1.00 14.58 108 TYR A C 1
ATOM 759 O O . TYR A 1 108 ? -7.434 -24.054 -17.859 1.00 14.98 108 TYR A O 1
ATOM 768 N N . LEU A 1 109 ? -6.878 -21.883 -17.864 1.00 14.36 109 LEU A N 1
ATOM 769 C CA . LEU A 1 109 ? -8.117 -21.443 -18.479 1.00 15.45 109 LEU A CA 1
ATOM 770 C C . LEU A 1 109 ? -8.287 -22.040 -19.884 1.00 15.43 109 LEU A C 1
ATOM 771 O O . LEU A 1 109 ? -9.381 -22.460 -20.268 1.00 14.75 109 LEU A O 1
ATOM 776 N N . HIS A 1 110 ? -7.202 -22.059 -20.649 1.00 14.35 110 HIS A N 1
ATOM 777 C CA . HIS A 1 110 ? -7.224 -22.604 -21.995 1.00 13.20 110 HIS A CA 1
ATOM 778 C C . HIS A 1 110 ? -7.631 -24.066 -21.984 1.00 13.84 110 HIS A C 1
ATOM 779 O O . HIS A 1 110 ? -8.431 -24.499 -22.811 1.00 11.93 110 HIS A O 1
ATOM 786 N N . ILE A 1 111 ? -7.066 -24.827 -21.051 1.00 12.50 111 ILE A N 1
ATOM 787 C CA . ILE A 1 111 ? -7.366 -26.243 -20.961 1.00 13.39 111 ILE A CA 1
ATOM 788 C C . ILE A 1 111 ? -8.761 -26.530 -20.445 1.00 12.18 111 ILE A C 1
ATOM 789 O O . ILE A 1 111 ? -9.493 -27.282 -21.074 1.00 14.40 111 ILE A O 1
ATOM 794 N N . VAL A 1 112 ? -9.128 -25.930 -19.316 1.00 11.69 112 VAL A N 1
ATOM 795 C CA . VAL A 1 112 ? -10.436 -26.175 -18.713 1.00 13.54 112 VAL A CA 1
ATOM 796 C C . VAL A 1 112 ? -11.594 -25.700 -19.583 1.00 14.23 112 VAL A C 1
ATOM 797 O O . VAL A 1 112 ? -12.588 -26.407 -19.742 1.00 14.92 112 VAL A O 1
ATOM 801 N N . TYR A 1 113 ? -11.463 -24.519 -20.172 1.00 16.29 113 TYR A N 1
ATOM 802 C CA . TYR A 1 113 ? -12.512 -24.036 -21.044 1.00 16.11 113 TYR A CA 1
ATOM 803 C C . TYR A 1 113 ? -12.777 -25.078 -22.128 1.00 16.60 113 TYR A C 1
ATOM 804 O O . TYR A 1 113 ? -13.928 -25.442 -22.383 1.00 16.70 113 TYR A O 1
ATOM 813 N N . TRP A 1 114 ? -11.719 -25.579 -22.757 1.00 17.01 114 TRP A N 1
ATOM 814 C CA . TRP A 1 114 ? -11.902 -26.575 -23.809 1.00 17.97 114 TRP A CA 1
ATOM 815 C C . TRP A 1 114 ? -12.546 -27.858 -23.295 1.00 18.48 114 TRP A C 1
ATOM 816 O O . TRP A 1 114 ? -13.429 -28.417 -23.947 1.00 18.44 114 TRP A O 1
ATOM 827 N N . LEU A 1 115 ? -12.115 -28.321 -22.124 1.00 19.56 115 LEU A N 1
ATOM 828 C CA . LEU A 1 115 ? -12.672 -29.543 -21.547 1.00 20.63 115 LEU A CA 1
ATOM 829 C C . LEU A 1 115 ? -14.142 -29.391 -21.183 1.00 20.25 115 LEU A C 1
ATOM 830 O O . LEU A 1 115 ? -14.937 -30.312 -21.374 1.00 20.19 115 LEU A O 1
ATOM 835 N N . ARG A 1 116 ? -14.502 -28.233 -20.645 1.00 20.92 116 ARG A N 1
ATOM 836 C CA . ARG A 1 116 ? -15.882 -28.001 -20.260 1.00 23.54 116 ARG A CA 1
ATOM 837 C C . ARG A 1 116 ? -16.767 -27.858 -21.479 1.00 25.99 116 ARG A C 1
ATOM 838 O O . ARG A 1 116 ? -17.971 -28.102 -21.422 1.00 29.28 116 ARG A O 1
ATOM 846 N N . GLU A 1 117 ? -16.157 -27.472 -22.587 1.00 27.59 117 GLU A N 1
ATOM 847 C CA . GLU A 1 117 ? -16.889 -27.275 -23.820 1.00 28.62 117 GLU A CA 1
ATOM 848 C C . GLU A 1 117 ? -17.068 -28.564 -24.614 1.00 28.76 117 GLU A C 1
ATOM 849 O O . GLU A 1 117 ? -18.103 -28.761 -25.254 1.00 28.87 117 GLU A O 1
ATOM 855 N N . ASN A 1 118 ? -16.071 -29.446 -24.563 1.00 27.06 118 ASN A N 1
ATOM 856 C CA . ASN A 1 118 ? -16.131 -30.690 -25.324 1.00 25.95 118 ASN A CA 1
ATOM 857 C C . ASN A 1 118 ? -16.174 -31.994 -24.537 1.00 26.72 118 ASN A C 1
ATOM 858 O O . ASN A 1 118 ? -16.371 -33.064 -25.121 1.00 25.17 118 ASN A O 1
ATOM 863 N N . VAL A 1 119 ? -15.995 -31.925 -23.224 1.00 26.28 119 VAL A N 1
ATOM 864 C CA . VAL A 1 119 ? -16.033 -33.142 -22.428 1.00 26.99 119 VAL A CA 1
ATOM 865 C C . VAL A 1 119 ? -17.112 -33.100 -21.360 1.00 28.06 119 VAL A C 1
ATOM 866 O O . VAL A 1 119 ? -18.039 -33.906 -21.378 1.00 29.55 119 VAL A O 1
ATOM 870 N N . ASP A 1 120 ? -16.990 -32.154 -20.436 1.00 28.56 120 ASP A N 1
ATOM 871 C CA . ASP A 1 120 ? -17.937 -32.027 -19.341 1.00 29.58 120 ASP A CA 1
ATOM 872 C C . ASP A 1 120 ? -17.898 -30.608 -18.801 1.00 30.37 120 ASP A C 1
ATOM 873 O O . ASP A 1 120 ? -16.858 -30.139 -18.335 1.00 29.36 120 ASP A O 1
ATOM 878 N N . ARG A 1 121 ? -19.036 -29.926 -18.865 1.00 31.47 121 ARG A N 1
ATOM 879 C CA . ARG A 1 121 ? -19.124 -28.546 -18.403 1.00 34.65 121 ARG A CA 1
ATOM 880 C C . ARG A 1 121 ? -18.766 -28.348 -16.929 1.00 34.49 121 ARG A C 1
ATOM 881 O O . ARG A 1 121 ? -18.458 -27.236 -16.514 1.00 34.34 121 ARG A O 1
ATOM 889 N N . ASN A 1 122 ? -18.787 -29.421 -16.143 1.00 34.17 122 ASN A N 1
ATOM 890 C CA . ASN A 1 122 ? -18.480 -29.308 -14.721 1.00 34.39 122 ASN A CA 1
ATOM 891 C C . ASN A 1 122 ? -17.038 -29.629 -14.340 1.00 32.16 122 ASN A C 1
ATOM 892 O O . ASN A 1 122 ? -16.679 -29.561 -13.167 1.00 33.14 122 ASN A O 1
ATOM 897 N N . ILE A 1 123 ? -16.210 -29.970 -15.318 1.00 30.45 123 ILE A N 1
ATOM 898 C CA . ILE A 1 123 ? -14.819 -30.308 -15.038 1.00 30.08 123 ILE A CA 1
ATOM 899 C C . ILE A 1 123 ? -13.984 -29.174 -14.447 1.00 30.55 123 ILE A C 1
ATOM 900 O O . ILE A 1 123 ? -14.081 -28.015 -14.864 1.00 30.93 123 ILE A O 1
ATOM 905 N N . ASP A 1 124 ? -13.174 -29.536 -13.459 1.00 28.42 124 ASP A N 1
ATOM 906 C CA . ASP A 1 124 ? -12.250 -28.625 -12.805 1.00 29.41 124 ASP A CA 1
ATOM 907 C C . ASP A 1 124 ? -11.461 -29.428 -11.777 1.00 28.35 124 ASP A C 1
ATOM 908 O O . ASP A 1 124 ? -11.801 -30.577 -11.494 1.00 27.72 124 ASP A O 1
ATOM 913 N N . VAL A 1 125 ? -10.402 -28.831 -11.243 1.00 26.95 125 VAL A N 1
ATOM 914 C CA . VAL A 1 125 ? -9.547 -29.493 -10.263 1.00 27.54 125 VAL A CA 1
ATOM 915 C C . VAL A 1 125 ? -10.299 -30.270 -9.185 1.00 27.18 125 VAL A C 1
ATOM 916 O O . VAL A 1 125 ? -9.969 -31.423 -8.899 1.00 27.67 125 VAL A O 1
ATOM 920 N N . LYS A 1 126 ? -11.305 -29.645 -8.586 1.00 26.17 126 LYS A N 1
ATOM 921 C CA . LYS A 1 126 ? -12.070 -30.306 -7.541 1.00 25.83 126 LYS A CA 1
ATOM 922 C C . LYS A 1 126 ? -12.994 -31.416 -8.043 1.00 26.29 126 LYS A C 1
ATOM 923 O O . LYS A 1 126 ? -13.095 -32.465 -7.403 1.00 26.78 126 LYS A O 1
ATOM 929 N N . THR A 1 127 ? -13.678 -31.213 -9.167 1.00 23.44 127 THR A N 1
ATOM 930 C CA . THR A 1 127 ? -14.545 -32.281 -9.642 1.00 22.10 127 THR A CA 1
ATOM 931 C C . THR A 1 127 ? -13.700 -33.499 -10.038 1.00 21.57 127 THR A C 1
ATOM 932 O O . THR A 1 127 ? -14.092 -34.635 -9.777 1.00 21.38 127 THR A O 1
ATOM 936 N N . LEU A 1 128 ? -12.532 -33.267 -10.635 1.00 19.87 128 LEU A N 1
ATOM 937 C CA . LEU A 1 128 ? -11.665 -34.367 -11.047 1.00 21.40 128 LEU A CA 1
ATOM 938 C C . LEU A 1 128 ? -11.234 -35.289 -9.909 1.00 23.14 128 LEU A C 1
ATOM 939 O O . LEU A 1 128 ? -10.683 -36.361 -10.151 1.00 28.04 128 LEU A O 1
ATOM 944 N N . LEU A 1 129 ? -11.470 -34.881 -8.669 1.00 25.34 129 LEU A N 1
ATOM 945 C CA . LEU A 1 129 ? -11.099 -35.706 -7.525 1.00 26.14 129 LEU A CA 1
ATOM 946 C C . LEU A 1 129 ? -12.124 -36.818 -7.283 1.00 27.76 129 LEU A C 1
ATOM 947 O O . LEU A 1 129 ? -11.802 -37.843 -6.681 1.00 28.58 129 LEU A O 1
ATOM 952 N N . SER A 1 130 ? -13.343 -36.618 -7.788 1.00 27.66 130 SER A N 1
ATOM 953 C CA . SER A 1 130 ? -14.439 -37.572 -7.601 1.00 28.69 130 SER A CA 1
ATOM 954 C C . SER A 1 130 ? -14.915 -38.318 -8.843 1.00 28.97 130 SER A C 1
ATOM 955 O O . SER A 1 130 ? -15.459 -39.418 -8.736 1.00 30.60 130 SER A O 1
ATOM 958 N N . GLN A 1 131 ? -14.733 -37.720 -10.014 1.00 28.60 131 GLN A N 1
ATOM 959 C CA . GLN A 1 131 ? -15.195 -38.327 -11.256 1.00 29.06 131 GLN A CA 1
ATOM 960 C C . GLN A 1 131 ? -14.669 -39.731 -11.541 1.00 28.69 131 GLN A C 1
ATOM 961 O O . GLN A 1 131 ? -13.559 -40.087 -11.143 1.00 27.83 131 GLN A O 1
ATOM 967 N N . ASP A 1 132 ? -15.490 -40.536 -12.213 1.00 29.38 132 ASP A N 1
ATOM 968 C CA . ASP A 1 132 ? -15.115 -41.909 -12.539 1.00 28.49 132 ASP A CA 1
ATOM 969 C C . ASP A 1 132 ? -13.870 -41.957 -13.402 1.00 28.32 132 ASP A C 1
ATOM 970 O O . ASP A 1 132 ? -13.481 -40.959 -14.006 1.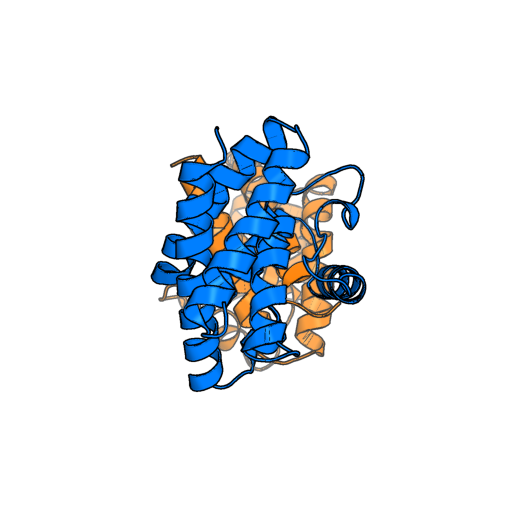00 29.38 132 ASP A O 1
ATOM 975 N N . TYR A 1 133 ? -13.261 -43.136 -13.467 1.00 26.61 133 TYR A N 1
ATOM 976 C CA . TYR A 1 133 ? -12.045 -43.347 -14.237 1.00 27.11 133 TYR A CA 1
ATOM 977 C C . TYR A 1 133 ? -12.190 -43.091 -15.743 1.00 26.95 133 TYR A C 1
ATOM 978 O O . TYR A 1 133 ? -11.265 -42.578 -16.375 1.00 24.89 133 TYR A O 1
ATOM 987 N N . SER A 1 134 ? -13.336 -43.444 -16.321 1.00 25.40 134 SER A N 1
ATOM 988 C CA . SER A 1 134 ? -13.534 -43.227 -17.751 1.00 24.86 134 SER A CA 1
ATOM 989 C C . SER A 1 134 ? -13.597 -41.739 -18.106 1.00 24.25 134 SER A C 1
ATOM 990 O O . SER A 1 134 ? -13.042 -41.318 -19.123 1.00 21.55 134 SER A O 1
ATOM 993 N N . LYS A 1 135 ? -14.256 -40.943 -17.269 1.00 23.07 135 LYS A N 1
ATOM 994 C CA . LYS A 1 135 ? -14.345 -39.511 -17.524 1.00 24.90 135 LYS A CA 1
ATOM 995 C C . LYS A 1 135 ? -12.971 -38.843 -17.388 1.00 24.54 135 LYS A C 1
ATOM 996 O O . LYS A 1 135 ? -12.636 -37.932 -18.146 1.00 22.08 135 LYS A O 1
ATOM 1002 N N . VAL A 1 136 ? -12.177 -39.300 -16.425 1.00 23.94 136 VAL A N 1
ATOM 1003 C CA . VAL A 1 136 ? -10.852 -38.738 -16.216 1.00 24.75 136 VAL A CA 1
ATOM 1004 C C . VAL A 1 136 ? -9.943 -39.099 -17.382 1.00 23.68 136 VAL A C 1
ATOM 1005 O O . VAL A 1 136 ? -9.171 -38.263 -17.865 1.00 24.08 136 VAL A O 1
ATOM 1009 N N . LEU A 1 137 ? -10.030 -40.344 -17.834 1.00 22.26 137 LEU A N 1
ATOM 1010 C CA . LEU A 1 137 ? -9.207 -40.805 -18.954 1.00 24.23 137 LEU A CA 1
ATOM 1011 C C . LEU A 1 137 ? -9.529 -39.958 -20.183 1.00 23.01 137 LEU A C 1
ATOM 1012 O O . LEU A 1 137 ? -8.637 -39.462 -20.876 1.00 23.56 137 LEU A O 1
ATOM 1017 N N . TRP A 1 138 ? -10.826 -39.825 -20.431 1.00 22.76 138 TRP A N 1
ATOM 1018 C CA . TRP A 1 138 ? -11.366 -39.064 -21.542 1.00 23.20 138 TRP A CA 1
ATOM 1019 C C . TRP A 1 138 ? -10.862 -37.629 -21.480 1.00 21.57 138 TRP A C 1
ATOM 1020 O O . TRP A 1 138 ? -10.304 -37.114 -22.447 1.00 20.48 138 TRP A O 1
ATOM 1031 N N . ALA A 1 139 ? -11.058 -36.992 -20.330 1.00 20.33 139 ALA A N 1
ATOM 1032 C CA . ALA A 1 139 ? -10.628 -35.616 -20.125 1.00 19.27 139 ALA A CA 1
ATOM 1033 C C . ALA A 1 139 ? -9.118 -35.492 -20.315 1.00 18.38 139 ALA A C 1
ATOM 1034 O O . ALA A 1 139 ? -8.635 -34.490 -20.844 1.00 18.65 139 ALA A O 1
ATOM 1036 N N . THR A 1 140 ? -8.381 -36.519 -19.891 1.00 18.95 140 THR A N 1
ATOM 1037 C CA . THR A 1 140 ? -6.916 -36.546 -20.004 1.00 17.58 140 THR A CA 1
ATOM 1038 C C . THR A 1 140 ? -6.462 -36.704 -21.454 1.00 19.55 140 THR A C 1
ATOM 1039 O O . THR A 1 140 ? -5.477 -36.092 -21.878 1.00 18.41 140 THR A O 1
ATOM 1043 N N . LYS A 1 141 ? -7.169 -37.531 -22.215 1.00 20.03 141 LYS A N 1
ATOM 1044 C CA . LYS A 1 141 ? -6.799 -37.724 -23.611 1.00 21.92 141 LYS A CA 1
ATOM 1045 C C . LYS A 1 141 ? -7.138 -36.448 -24.389 1.00 20.47 141 LYS A C 1
ATOM 1046 O O . LYS A 1 141 ? -6.361 -36.005 -25.234 1.00 19.75 141 LYS A O 1
ATOM 1052 N N . GLU A 1 142 ? -8.282 -35.840 -24.093 1.00 19.23 142 GLU A N 1
ATOM 1053 C CA . GLU A 1 142 ? -8.640 -34.615 -24.798 1.00 20.45 142 GLU A CA 1
ATOM 1054 C C . GLU A 1 142 ? -7.601 -33.529 -24.486 1.00 18.46 142 GLU A C 1
ATOM 1055 O O . GLU A 1 142 ? -7.100 -32.860 -25.393 1.00 18.05 142 GLU A O 1
ATOM 1061 N N . ALA A 1 143 ? -7.263 -33.371 -23.210 1.00 16.96 143 ALA A N 1
ATOM 1062 C CA . ALA A 1 143 ? -6.279 -32.371 -22.829 1.00 17.90 143 ALA A CA 1
ATOM 1063 C C . ALA A 1 143 ? -5.000 -32.549 -23.644 1.00 18.13 143 ALA A C 1
ATOM 1064 O O . ALA A 1 143 ? -4.493 -31.587 -24.207 1.00 21.82 143 ALA A O 1
ATOM 1066 N N . ILE A 1 144 ? -4.496 -33.778 -23.726 1.00 17.45 144 ILE A N 1
ATOM 1067 C CA . ILE A 1 144 ? -3.272 -34.065 -24.478 1.00 19.39 144 ILE A CA 1
ATOM 1068 C C . ILE A 1 144 ? -3.394 -33.699 -25.950 1.00 18.96 144 ILE A C 1
ATOM 1069 O O . ILE A 1 144 ? -2.487 -33.103 -26.529 1.00 20.29 144 ILE A O 1
ATOM 1074 N N . ALA A 1 145 ? -4.511 -34.074 -26.561 1.00 19.67 145 ALA A N 1
ATOM 1075 C CA . ALA A 1 145 ? -4.736 -33.760 -27.963 1.00 19.71 145 ALA A CA 1
ATOM 1076 C C . ALA A 1 145 ? -4.767 -32.239 -28.136 1.00 19.98 145 ALA A C 1
ATOM 1077 O O . ALA A 1 145 ? -4.214 -31.709 -29.096 1.00 21.39 145 ALA A O 1
ATOM 1079 N N . LEU A 1 146 ? -5.397 -31.544 -27.190 1.00 20.55 146 LEU A N 1
ATOM 1080 C CA . LEU A 1 146 ? -5.503 -30.089 -27.248 1.00 19.86 146 LEU A CA 1
ATOM 1081 C C . LEU A 1 146 ? -4.128 -29.439 -27.144 1.00 20.66 146 LEU A C 1
ATOM 1082 O O . LEU A 1 146 ? -3.756 -28.614 -27.980 1.00 19.71 146 LEU A O 1
ATOM 1087 N N . LEU A 1 147 ? -3.379 -29.819 -26.113 1.00 19.58 147 LEU A N 1
ATOM 1088 C CA . LEU A 1 147 ? -2.063 -29.259 -25.877 1.00 20.09 147 LEU A CA 1
ATOM 1089 C C . LEU A 1 147 ? -1.067 -29.562 -26.999 1.00 22.13 147 LEU A C 1
ATOM 1090 O O . LEU A 1 147 ? -0.178 -28.755 -27.276 1.00 21.95 147 LEU A O 1
ATOM 1095 N N . ASN A 1 148 ? -1.206 -30.704 -27.665 1.00 23.82 148 ASN A N 1
ATOM 1096 C CA . ASN A 1 148 ? -0.292 -30.997 -28.766 1.00 24.93 148 ASN A CA 1
ATOM 1097 C C . ASN A 1 148 ? -0.470 -29.926 -29.840 1.00 23.22 148 ASN A C 1
ATOM 1098 O O . ASN A 1 148 ? 0.508 -29.414 -30.390 1.00 22.31 148 ASN A O 1
ATOM 1103 N N . TRP A 1 149 ? -1.718 -29.577 -30.136 1.00 22.64 149 TRP A N 1
ATOM 1104 C CA . TRP A 1 149 ? -1.983 -28.540 -31.133 1.00 21.73 149 TRP A CA 1
ATOM 1105 C C . TRP A 1 149 ? -1.464 -27.194 -30.647 1.00 21.76 149 TRP A C 1
ATOM 1106 O O . TRP A 1 149 ? -0.823 -26.460 -31.396 1.00 20.53 149 TRP A O 1
ATOM 1117 N N . MET A 1 150 ? -1.753 -26.871 -29.390 1.00 22.49 150 MET A N 1
ATOM 1118 C CA . MET A 1 150 ? -1.317 -25.600 -28.825 1.00 22.92 150 MET A CA 1
ATOM 1119 C C . MET A 1 150 ? 0.208 -25.487 -28.870 1.00 21.33 150 MET A C 1
ATOM 1120 O O . MET A 1 150 ? 0.758 -24.429 -29.168 1.00 22.68 150 MET A O 1
ATOM 1125 N N . ARG A 1 151 ? 0.887 -26.593 -28.607 1.00 22.97 151 ARG A N 1
ATOM 1126 C CA . ARG A 1 151 ? 2.343 -26.619 -28.647 1.00 23.83 151 ARG A CA 1
ATOM 1127 C C . ARG A 1 151 ? 2.820 -26.352 -30.080 1.00 23.30 151 ARG A C 1
ATOM 1128 O O . ARG A 1 151 ? 3.701 -25.514 -30.317 1.00 22.00 151 ARG A O 1
ATOM 1136 N N . ARG A 1 152 ? 2.231 -27.061 -31.037 1.00 21.97 152 ARG A N 1
ATOM 1137 C CA . ARG A 1 152 ? 2.605 -26.892 -32.438 1.00 22.06 152 ARG A CA 1
ATOM 1138 C C . ARG A 1 152 ? 2.416 -25.457 -32.893 1.00 20.10 152 ARG A C 1
ATOM 1139 O O . ARG A 1 152 ? 3.274 -24.909 -33.572 1.00 20.11 152 ARG A O 1
ATOM 1147 N N . PHE A 1 153 ? 1.300 -24.841 -32.518 1.00 19.65 153 PHE A N 1
ATOM 1148 C CA . PHE A 1 153 ? 1.069 -23.457 -32.915 1.00 19.23 153 PHE A CA 1
ATOM 1149 C C . PHE A 1 153 ? 2.021 -22.472 -32.222 1.00 18.92 153 PHE A C 1
ATOM 1150 O O . PHE A 1 153 ? 2.409 -21.472 -32.819 1.00 19.64 153 PHE A O 1
ATOM 1158 N N . ALA A 1 154 ? 2.418 -22.757 -30.982 1.00 18.97 154 ALA A N 1
ATOM 1159 C CA . ALA A 1 154 ? 3.340 -21.871 -30.264 1.00 19.22 154 ALA A CA 1
ATOM 1160 C C . ALA A 1 154 ? 4.693 -21.854 -30.972 1.00 20.43 154 ALA A C 1
ATOM 1161 O O . ALA A 1 154 ? 5.347 -20.811 -31.078 1.00 20.93 154 ALA A O 1
ATOM 1163 N N . VAL A 1 155 ? 5.121 -23.024 -31.435 1.00 22.20 155 VAL A N 1
ATOM 1164 C CA . VAL A 1 155 ? 6.380 -23.148 -32.160 1.00 22.96 155 VAL A CA 1
ATOM 1165 C C . VAL A 1 155 ? 6.259 -22.382 -33.477 1.00 22.94 155 VAL A C 1
ATOM 1166 O O . VAL A 1 155 ? 7.218 -21.793 -33.962 1.00 23.72 155 VAL A O 1
ATOM 1170 N N . ALA A 1 156 ? 5.056 -22.382 -34.033 1.00 22.10 156 ALA A N 1
ATOM 1171 C CA . ALA A 1 156 ? 4.790 -21.721 -35.299 1.00 23.67 156 ALA A CA 1
ATOM 1172 C C . ALA A 1 156 ? 4.537 -20.217 -35.207 1.00 24.10 156 ALA A C 1
ATOM 1173 O O . ALA A 1 156 ? 4.817 -19.476 -36.156 1.00 24.31 156 ALA A O 1
ATOM 1175 N N . MET A 1 157 ? 4.022 -19.764 -34.068 1.00 22.05 157 MET A N 1
ATOM 1176 C CA . MET A 1 157 ? 3.678 -18.357 -33.904 1.00 23.85 157 MET A CA 1
ATOM 1177 C C . MET A 1 157 ? 4.339 -17.575 -32.779 1.00 25.47 157 MET A C 1
ATOM 1178 O O . MET A 1 157 ? 4.463 -16.352 -32.875 1.00 26.59 157 MET A O 1
ATOM 1183 N N . LEU A 1 158 ? 4.744 -18.249 -31.710 1.00 26.28 158 LEU A N 1
ATOM 1184 C CA . LEU A 1 158 ? 5.365 -17.543 -30.593 1.00 30.91 158 LEU A CA 1
ATOM 1185 C C . LEU A 1 158 ? 6.889 -17.623 -30.621 1.00 33.83 158 LEU A C 1
ATOM 1186 O O . LEU A 1 158 ? 7.476 -18.248 -31.499 1.00 34.38 158 LEU A O 1
ATOM 1191 N N . LYS A 1 159 ? 7.511 -16.979 -29.641 1.00 38.78 159 LYS A N 1
ATOM 1192 C CA . LYS A 1 159 ? 8.958 -16.953 -29.500 1.00 44.71 159 LYS A CA 1
ATOM 1193 C C . LYS A 1 159 ? 9.289 -17.117 -28.019 1.00 48.68 159 LYS A C 1
ATOM 1194 O O . LYS A 1 159 ? 8.391 -17.303 -27.196 1.00 51.12 159 LYS A O 1
ATOM 1200 N N . GLU A 1 160 ? 10.571 -17.047 -27.675 1.00 52.07 160 GLU A N 1
ATOM 1201 C CA . GLU A 1 160 ? 10.979 -17.160 -26.278 1.00 53.64 160 GLU A CA 1
ATOM 1202 C C . GLU A 1 160 ? 12.202 -16.284 -25.994 1.00 55.01 160 GLU A C 1
ATOM 1203 O O . GLU A 1 160 ? 13.142 -16.762 -25.318 1.00 56.70 160 GLU A O 1
ATOM 1209 N N . ILE B 1 14 ? 19.090 -29.295 -10.123 1.00 67.53 14 ILE B N 1
ATOM 1210 C CA . ILE B 1 14 ? 18.448 -29.885 -8.914 1.00 67.51 14 ILE B CA 1
ATOM 1211 C C . ILE B 1 14 ? 17.805 -28.801 -8.043 1.00 67.20 14 ILE B C 1
ATOM 1212 O O . ILE B 1 14 ? 16.823 -29.052 -7.349 1.00 66.23 14 ILE B O 1
ATOM 1214 N N . ARG B 1 15 ? 18.361 -27.595 -8.083 1.00 67.41 15 ARG B N 1
ATOM 1215 C CA . ARG B 1 15 ? 17.830 -26.488 -7.296 1.00 67.31 15 ARG B CA 1
ATOM 1216 C C . ARG B 1 15 ? 16.408 -26.175 -7.745 1.00 65.70 15 ARG B C 1
ATOM 1217 O O . ARG B 1 15 ? 15.564 -25.774 -6.941 1.00 65.48 15 ARG B O 1
ATOM 1225 N N . LYS B 1 16 ? 16.148 -26.355 -9.037 1.00 63.39 16 LYS B N 1
ATOM 1226 C CA . LYS B 1 16 ? 14.825 -26.096 -9.590 1.00 60.16 16 LYS B CA 1
ATOM 1227 C C . LYS B 1 16 ? 14.004 -27.379 -9.510 1.00 57.31 16 LYS B C 1
ATOM 1228 O O . LYS B 1 16 ? 12.773 -27.350 -9.551 1.00 56.12 16 LYS B O 1
ATOM 1234 N N . THR B 1 17 ? 14.695 -28.507 -9.393 1.00 54.54 17 THR B N 1
ATOM 1235 C CA . THR B 1 17 ? 14.020 -29.789 -9.286 1.00 52.34 17 THR B CA 1
ATOM 1236 C C . THR B 1 17 ? 13.581 -29.960 -7.840 1.00 48.88 17 THR B C 1
ATOM 1237 O O . THR B 1 17 ? 12.668 -30.725 -7.541 1.00 49.75 17 THR B O 1
ATOM 1241 N N . LEU B 1 18 ? 14.236 -29.237 -6.940 1.00 45.20 18 LEU B N 1
ATOM 1242 C CA . LEU B 1 18 ? 13.873 -29.310 -5.534 1.00 42.37 18 LEU B CA 1
ATOM 1243 C C . LEU B 1 18 ? 12.509 -28.628 -5.445 1.00 40.18 18 LEU B C 1
ATOM 1244 O O . LEU B 1 18 ? 11.575 -29.172 -4.864 1.00 38.96 18 LEU B O 1
ATOM 1249 N N . GLU B 1 19 ? 12.405 -27.441 -6.041 1.00 38.31 19 GLU B N 1
ATOM 1250 C CA . GLU B 1 19 ? 11.151 -26.695 -6.068 1.00 36.84 19 GLU B CA 1
ATOM 1251 C C . GLU B 1 19 ? 10.066 -27.607 -6.630 1.00 34.36 19 GLU B C 1
ATOM 1252 O O . GLU B 1 19 ? 8.950 -27.665 -6.115 1.00 32.84 19 GLU B O 1
ATOM 1258 N N . GLN B 1 20 ? 10.411 -28.318 -7.694 1.00 33.03 20 GLN B N 1
ATOM 1259 C CA . GLN B 1 20 ? 9.489 -29.241 -8.335 1.00 32.00 20 GLN B CA 1
ATOM 1260 C C . GLN B 1 20 ? 9.069 -30.324 -7.357 1.00 30.09 20 GLN B C 1
ATOM 1261 O O . GLN B 1 20 ? 7.886 -30.627 -7.228 1.00 29.51 20 GLN B O 1
ATOM 1267 N N . ARG B 1 21 ? 10.041 -30.902 -6.663 1.00 29.74 21 ARG B N 1
ATOM 1268 C CA . ARG B 1 21 ? 9.745 -31.962 -5.712 1.00 31.63 21 ARG B CA 1
ATOM 1269 C C . ARG B 1 21 ? 9.013 -31.455 -4.466 1.00 29.43 21 ARG B C 1
ATOM 1270 O O . ARG B 1 21 ? 8.314 -32.217 -3.804 1.00 30.13 21 ARG B O 1
ATOM 1278 N N . ARG B 1 22 ? 9.167 -30.170 -4.154 1.00 28.01 22 ARG B N 1
ATOM 1279 C CA . ARG B 1 22 ? 8.473 -29.578 -3.013 1.00 25.70 22 ARG B CA 1
ATOM 1280 C C . ARG B 1 22 ? 7.007 -29.467 -3.392 1.00 24.34 22 ARG B C 1
ATOM 1281 O O . ARG B 1 22 ? 6.113 -29.773 -2.598 1.00 22.37 22 ARG B O 1
ATOM 1289 N N . GLY B 1 23 ? 6.773 -29.016 -4.621 1.00 22.56 23 GLY B N 1
ATOM 1290 C CA . GLY B 1 23 ? 5.419 -28.867 -5.114 1.00 21.40 23 GLY B CA 1
ATOM 1291 C C . GLY B 1 23 ? 4.706 -30.197 -5.250 1.00 19.43 23 GLY B C 1
ATOM 1292 O O . GLY B 1 23 ? 3.500 -30.282 -5.034 1.00 18.92 23 GLY B O 1
ATOM 1293 N N . GLU B 1 24 ? 5.458 -31.234 -5.605 1.00 19.48 24 GLU B N 1
ATOM 1294 C CA . GLU B 1 24 ? 4.905 -32.575 -5.782 1.00 22.00 24 GLU B CA 1
ATOM 1295 C C . GLU B 1 24 ? 4.500 -33.135 -4.423 1.00 18.49 24 GLU B C 1
ATOM 1296 O O . GLU B 1 24 ? 3.391 -33.646 -4.253 1.00 17.52 24 GLU B O 1
ATOM 1302 N N . TYR B 1 25 ? 5.405 -33.035 -3.457 1.00 18.04 25 TYR B N 1
ATOM 1303 C CA . TYR B 1 25 ? 5.118 -33.507 -2.111 1.00 16.53 25 TYR B CA 1
ATOM 1304 C C . TYR B 1 25 ? 3.930 -32.718 -1.588 1.00 16.14 25 TYR B C 1
ATOM 1305 O O . TYR B 1 25 ? 2.998 -33.296 -1.041 1.00 15.31 25 TYR B O 1
ATOM 1314 N N . ALA B 1 26 ? 3.961 -31.398 -1.762 1.00 15.07 26 ALA B N 1
ATOM 1315 C CA . ALA B 1 26 ? 2.856 -30.560 -1.298 1.00 17.42 26 ALA B CA 1
ATOM 1316 C C . ALA B 1 26 ? 1.550 -31.078 -1.891 1.00 16.67 26 ALA B C 1
ATOM 1317 O O . ALA B 1 26 ? 0.576 -31.302 -1.174 1.00 19.66 26 ALA B O 1
ATOM 1319 N N . TYR B 1 27 ? 1.544 -31.281 -3.204 1.00 17.01 27 TYR B N 1
ATOM 1320 C CA . TYR B 1 27 ? 0.366 -31.792 -3.897 1.00 16.61 27 TYR B CA 1
ATOM 1321 C C . TYR B 1 27 ? -0.172 -33.096 -3.277 1.00 16.65 27 TYR B C 1
ATOM 1322 O O . TYR B 1 27 ? -1.364 -33.211 -2.994 1.00 14.97 27 TYR B O 1
ATOM 1331 N N . TYR B 1 28 ? 0.707 -34.074 -3.067 1.00 17.89 28 TYR B N 1
ATOM 1332 C CA . TYR B 1 28 ? 0.297 -35.352 -2.490 1.00 17.06 28 TYR B CA 1
ATOM 1333 C C . TYR B 1 28 ? -0.283 -35.257 -1.082 1.00 18.58 28 TYR B C 1
ATOM 1334 O O . TYR B 1 28 ? -1.350 -35.817 -0.816 1.00 18.12 28 TYR B O 1
ATOM 1343 N N . VAL B 1 29 ? 0.380 -34.552 -0.171 1.00 16.56 29 VAL B N 1
ATOM 1344 C CA . VAL B 1 29 ? -0.177 -34.482 1.172 1.00 16.46 29 VAL B CA 1
ATOM 1345 C C . VAL B 1 29 ? -1.514 -33.749 1.172 1.00 18.74 29 VAL B C 1
ATOM 1346 O O . VAL B 1 29 ? -2.418 -34.116 1.919 1.00 19.33 29 VAL B O 1
ATOM 1350 N N . ILE B 1 30 ? -1.659 -32.739 0.316 1.00 19.44 30 ILE B N 1
ATOM 1351 C CA . ILE B 1 30 ? -2.913 -32.000 0.244 1.00 19.73 30 ILE B CA 1
ATOM 1352 C C . ILE B 1 30 ? -4.017 -32.876 -0.355 1.00 21.32 30 ILE B C 1
ATOM 1353 O O . ILE B 1 30 ? -5.136 -32.905 0.152 1.00 21.11 30 ILE B O 1
ATOM 1358 N N . LYS B 1 31 ? -3.698 -33.605 -1.421 1.00 21.53 31 LYS B N 1
ATOM 1359 C CA . LYS B 1 31 ? -4.678 -34.474 -2.056 1.00 22.68 31 LYS B CA 1
ATOM 1360 C C . LYS B 1 31 ? -5.208 -35.508 -1.072 1.00 23.56 31 LYS B C 1
ATOM 1361 O O . LYS B 1 31 ? -6.411 -35.766 -1.018 1.00 23.59 31 LYS B O 1
ATOM 1367 N N . GLU B 1 32 ? -4.311 -36.102 -0.291 1.00 24.37 32 GLU B N 1
ATOM 1368 C CA . GLU B 1 32 ? -4.720 -37.103 0.690 1.00 26.57 32 GLU B CA 1
ATOM 1369 C C . GLU B 1 32 ? -5.799 -36.523 1.617 1.00 24.87 32 GLU B C 1
ATOM 1370 O O . GLU B 1 32 ? -6.756 -37.207 1.973 1.00 23.72 32 GLU B O 1
ATOM 1376 N N . VAL B 1 33 ? -5.654 -35.256 1.988 1.00 22.98 33 VAL B N 1
ATOM 1377 C CA . VAL B 1 33 ? -6.643 -34.622 2.841 1.00 22.48 33 VAL B CA 1
ATOM 1378 C C . VAL B 1 33 ? -7.955 -34.479 2.070 1.00 23.86 33 VAL B C 1
ATOM 1379 O O . VAL B 1 33 ? -9.033 -34.661 2.628 1.00 24.83 33 VAL B O 1
ATOM 1383 N N . ALA B 1 34 ? -7.853 -34.161 0.782 1.00 23.76 34 ALA B N 1
ATOM 1384 C CA . ALA B 1 34 ? -9.024 -33.992 -0.070 1.00 24.12 34 ALA B CA 1
ATOM 1385 C C . ALA B 1 34 ? -9.759 -35.308 -0.318 1.00 26.04 34 ALA B C 1
ATOM 1386 O O . ALA B 1 34 ? -10.993 -35.349 -0.355 1.00 26.25 34 ALA B O 1
ATOM 1388 N N . ASP B 1 35 ? -8.998 -36.384 -0.485 1.00 26.01 35 ASP B N 1
ATOM 1389 C CA . ASP B 1 35 ? -9.575 -37.699 -0.745 1.00 28.26 35 ASP B CA 1
ATOM 1390 C C . ASP B 1 35 ? -10.318 -38.289 0.442 1.00 31.05 35 ASP B C 1
ATOM 1391 O O . ASP B 1 35 ? -11.188 -39.137 0.267 1.00 32.29 35 ASP B O 1
ATOM 1396 N N . LEU B 1 36 ? -9.970 -37.853 1.648 1.00 34.41 36 LEU B N 1
ATOM 1397 C CA . LEU B 1 36 ? -10.615 -38.370 2.850 1.00 36.64 36 LEU B CA 1
ATOM 1398 C C . LEU B 1 36 ? -12.091 -38.012 2.809 1.00 38.47 36 LEU B C 1
ATOM 1399 O O . LEU B 1 36 ? -12.942 -38.756 3.299 1.00 39.33 36 LEU B O 1
ATOM 1404 N N . ASN B 1 37 ? -12.383 -36.862 2.215 1.00 40.24 37 ASN B N 1
ATOM 1405 C CA . ASN B 1 37 ? -13.747 -36.375 2.100 1.00 42.85 37 ASN B CA 1
ATOM 1406 C C . ASN B 1 37 ? -14.366 -36.145 3.474 1.00 43.69 37 ASN B C 1
ATOM 1407 O O . ASN B 1 37 ? -15.440 -36.666 3.783 1.00 43.44 37 ASN B O 1
ATOM 1412 N N . ASP B 1 38 ? -13.671 -35.355 4.290 1.00 43.12 38 ASP B N 1
ATOM 1413 C CA . ASP B 1 38 ? -14.117 -35.018 5.639 1.00 41.55 38 ASP B CA 1
ATOM 1414 C C . ASP B 1 38 ? -14.037 -33.502 5.801 1.00 41.83 38 ASP B C 1
ATOM 1415 O O . ASP B 1 38 ? -13.011 -32.971 6.221 1.00 41.49 38 ASP B O 1
ATOM 1420 N N . LYS B 1 39 ? -15.121 -32.812 5.456 1.00 42.21 39 LYS B N 1
ATOM 1421 C CA . LYS B 1 39 ? -15.169 -31.356 5.556 1.00 43.62 39 LYS B CA 1
ATOM 1422 C C . LYS B 1 39 ? -14.616 -30.832 6.874 1.00 43.01 39 LYS B C 1
ATOM 1423 O O . LYS B 1 39 ? -13.977 -29.782 6.907 1.00 44.92 39 LYS B O 1
ATOM 1429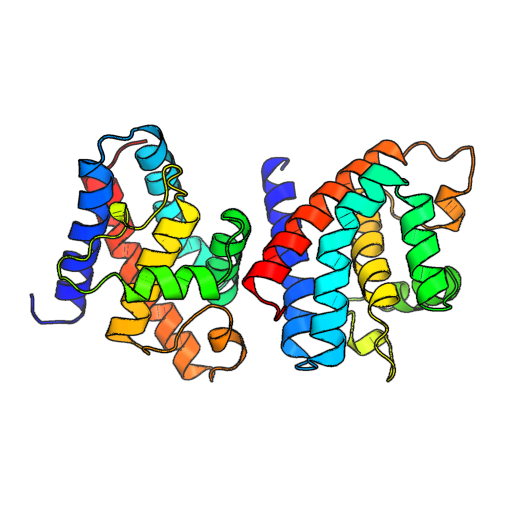 N N . GLN B 1 40 ? -14.867 -31.554 7.959 1.00 42.65 40 GLN B N 1
ATOM 1430 C CA . GLN B 1 40 ? -14.374 -31.141 9.265 1.00 42.18 40 GLN B CA 1
ATOM 1431 C C . GLN B 1 40 ? -12.857 -31.028 9.217 1.00 39.14 40 GLN B C 1
ATOM 1432 O O . GLN B 1 40 ? -12.301 -29.938 9.336 1.00 37.48 40 GLN B O 1
ATOM 1438 N N . LEU B 1 41 ? -12.193 -32.163 9.029 1.00 37.00 41 LEU B N 1
ATOM 1439 C CA . LEU B 1 41 ? -10.736 -32.194 8.968 1.00 35.45 41 LEU B CA 1
ATOM 1440 C C . LEU B 1 41 ? -10.209 -31.308 7.835 1.00 34.55 41 LEU B C 1
ATOM 1441 O O . LEU B 1 41 ? -9.221 -30.593 8.009 1.00 35.22 41 LEU B O 1
ATOM 1446 N N . GLU B 1 42 ? -10.880 -31.342 6.686 1.00 33.35 42 GLU B N 1
ATOM 1447 C CA . GLU B 1 42 ? -10.471 -30.544 5.535 1.00 32.12 42 GLU B CA 1
ATOM 1448 C C . GLU B 1 42 ? -10.480 -29.041 5.823 1.00 32.19 42 GLU B C 1
ATOM 1449 O O . GLU B 1 42 ? -9.487 -28.353 5.575 1.00 32.84 42 GLU B O 1
ATOM 1455 N N . GLU B 1 43 ? -11.595 -28.532 6.344 1.00 31.57 43 GLU B N 1
ATOM 1456 C CA . GLU B 1 43 ? -11.700 -27.110 6.662 1.00 31.49 43 GLU B CA 1
ATOM 1457 C C . GLU B 1 43 ? -10.705 -26.689 7.745 1.00 28.82 43 GLU B C 1
ATOM 1458 O O . GLU B 1 43 ? -10.046 -25.656 7.624 1.00 29.27 43 GLU B O 1
ATOM 1464 N N . LYS B 1 44 ? -10.601 -27.485 8.804 1.00 26.49 44 LYS B N 1
ATOM 1465 C CA . LYS B 1 44 ? -9.685 -27.174 9.897 1.00 25.95 44 LYS B CA 1
ATOM 1466 C C . LYS B 1 44 ? -8.256 -27.143 9.372 1.00 23.74 44 LYS B C 1
ATOM 1467 O O . LYS B 1 44 ? -7.536 -26.165 9.565 1.00 21.65 44 LYS B O 1
ATOM 1473 N N . TYR B 1 45 ? -7.861 -28.221 8.699 1.00 22.15 45 TYR B N 1
ATOM 1474 C CA . TYR B 1 45 ? -6.519 -28.337 8.145 1.00 22.73 45 TYR B CA 1
ATOM 1475 C C . TYR B 1 45 ? -6.210 -27.202 7.172 1.00 22.79 45 TYR B C 1
ATOM 1476 O O . TYR B 1 45 ? -5.125 -26.614 7.209 1.00 21.73 45 TYR B O 1
ATOM 1485 N N . ALA B 1 46 ? -7.164 -26.900 6.295 1.00 22.64 46 ALA B N 1
ATOM 1486 C CA . ALA B 1 46 ? -6.980 -25.839 5.311 1.00 22.36 46 ALA B CA 1
ATOM 1487 C C . ALA B 1 46 ? -6.665 -24.521 5.990 1.00 22.01 46 ALA B C 1
ATOM 1488 O O . ALA B 1 46 ? -5.749 -23.808 5.590 1.00 20.36 46 ALA B O 1
ATOM 1490 N N . SER B 1 47 ? -7.435 -24.200 7.023 1.00 22.91 47 SER B N 1
ATOM 1491 C CA . SER B 1 47 ? -7.244 -22.950 7.743 1.00 22.35 47 SER B CA 1
ATOM 1492 C C . SER B 1 47 ? -5.912 -22.909 8.487 1.00 21.23 47 SER B C 1
ATOM 1493 O O . SER B 1 47 ? -5.303 -21.848 8.624 1.00 20.39 47 SER B O 1
ATOM 1496 N N . LEU B 1 48 ? -5.460 -24.064 8.961 1.00 20.90 48 LEU B N 1
ATOM 1497 C CA . LEU B 1 48 ? -4.193 -24.136 9.675 1.00 19.93 48 LEU B CA 1
ATOM 1498 C C . LEU B 1 48 ? -3.003 -23.937 8.737 1.00 19.50 48 LEU B C 1
ATOM 1499 O O . LEU B 1 48 ? -2.174 -23.060 8.975 1.00 19.03 48 LEU B O 1
ATOM 1504 N N . VAL B 1 49 ? -2.921 -24.721 7.662 1.00 21.44 49 VAL B N 1
ATOM 1505 C CA . VAL B 1 49 ? -1.792 -24.593 6.735 1.00 22.30 49 VAL B CA 1
ATOM 1506 C C . VAL B 1 49 ? -1.654 -23.197 6.168 1.00 23.64 49 VAL B C 1
ATOM 1507 O O . VAL B 1 49 ? -0.545 -22.742 5.885 1.00 23.03 49 VAL B O 1
ATOM 1511 N N . LYS B 1 50 ? -2.780 -22.514 5.995 1.00 24.91 50 LYS B N 1
ATOM 1512 C CA . LYS B 1 50 ? -2.760 -21.161 5.458 1.00 26.38 50 LYS B CA 1
ATOM 1513 C C . LYS B 1 50 ? -2.104 -20.171 6.425 1.00 26.69 50 LYS B C 1
ATOM 1514 O O . LYS B 1 50 ? -1.649 -19.105 6.010 1.00 27.49 50 LYS B O 1
ATOM 1520 N N . LYS B 1 51 ? -2.053 -20.541 7.704 1.00 24.83 51 LYS B N 1
ATOM 1521 C CA . LYS B 1 51 ? -1.460 -19.710 8.746 1.00 23.23 51 LYS B CA 1
ATOM 1522 C C . LYS B 1 51 ? -0.060 -20.182 9.130 1.00 22.43 51 LYS B C 1
ATOM 1523 O O . LYS B 1 51 ? 0.726 -19.412 9.675 1.00 22.80 51 LYS B O 1
ATOM 1529 N N . ALA B 1 52 ? 0.251 -21.444 8.855 1.00 20.41 52 ALA B N 1
ATOM 1530 C CA . ALA B 1 52 ? 1.548 -21.999 9.238 1.00 19.77 52 ALA B CA 1
ATOM 1531 C C . ALA B 1 52 ? 2.772 -21.166 8.856 1.00 19.41 52 ALA B C 1
ATOM 1532 O O . ALA B 1 52 ? 3.600 -20.873 9.706 1.00 18.38 52 ALA B O 1
ATOM 1534 N N . PRO B 1 53 ? 2.898 -20.757 7.581 1.00 20.92 53 PRO B N 1
ATOM 1535 C CA . PRO B 1 53 ? 4.071 -19.960 7.202 1.00 20.18 53 PRO B CA 1
ATOM 1536 C C . PRO B 1 53 ? 4.262 -18.664 7.999 1.00 21.43 53 PRO B C 1
ATOM 1537 O O . PRO B 1 53 ? 5.392 -18.300 8.323 1.00 19.32 53 PRO B O 1
ATOM 1541 N N . VAL B 1 54 ? 3.170 -17.974 8.324 1.00 21.64 54 VAL B N 1
ATOM 1542 C CA . VAL B 1 54 ? 3.271 -16.743 9.105 1.00 21.28 54 VAL B CA 1
ATOM 1543 C C . VAL B 1 54 ? 3.636 -17.079 10.553 1.00 22.88 54 VAL B C 1
ATOM 1544 O O . VAL B 1 54 ? 4.277 -16.281 11.258 1.00 22.70 54 VAL B O 1
ATOM 1548 N N . MET B 1 55 ? 3.236 -18.267 10.993 1.00 22.26 55 MET B N 1
ATOM 1549 C CA . MET B 1 55 ? 3.558 -18.723 12.338 1.00 22.85 55 MET B CA 1
ATOM 1550 C C . MET B 1 55 ? 5.067 -18.853 12.464 1.00 22.46 55 MET B C 1
ATOM 1551 O O . MET B 1 55 ? 5.662 -18.361 13.424 1.00 21.67 55 MET B O 1
ATOM 1556 N N . ILE B 1 56 ? 5.683 -19.511 11.484 1.00 21.90 56 ILE B N 1
ATOM 1557 C CA . ILE B 1 56 ? 7.131 -19.725 11.505 1.00 22.78 56 ILE B CA 1
ATOM 1558 C C . ILE B 1 56 ? 7.925 -18.426 11.329 1.00 24.91 56 ILE B C 1
ATOM 1559 O O . ILE B 1 56 ? 8.963 -18.234 11.973 1.00 26.36 56 ILE B O 1
ATOM 1564 N N . LEU B 1 57 ? 7.434 -17.527 10.480 1.00 23.37 57 LEU B N 1
ATOM 1565 C CA . LEU B 1 57 ? 8.108 -16.248 10.273 1.00 22.56 57 LEU B CA 1
ATOM 1566 C C . LEU B 1 57 ? 8.063 -15.429 11.565 1.00 21.19 57 LEU B C 1
ATOM 1567 O O . LEU B 1 57 ? 9.005 -14.696 11.879 1.00 19.30 57 LEU B O 1
ATOM 1572 N N . SER B 1 58 ? 6.976 -15.573 12.321 1.00 21.44 58 SER B N 1
ATOM 1573 C CA . SER B 1 58 ? 6.799 -14.833 13.574 1.00 20.59 58 SER B CA 1
ATOM 1574 C C . SER B 1 58 ? 7.458 -15.449 14.805 1.00 20.57 58 SER B C 1
ATOM 1575 O O . SER B 1 58 ? 8.099 -14.752 15.593 1.00 18.88 58 SER B O 1
ATOM 1578 N N . ASN B 1 59 ? 7.306 -16.758 14.970 1.00 21.36 59 ASN B N 1
ATOM 1579 C CA . ASN B 1 59 ? 7.828 -17.423 16.157 1.00 22.73 59 ASN B CA 1
ATOM 1580 C C . ASN B 1 59 ? 8.926 -18.443 15.954 1.00 22.32 59 ASN B C 1
ATOM 1581 O O . ASN B 1 59 ? 9.483 -18.952 16.926 1.00 23.97 59 ASN B O 1
ATOM 1586 N N . GLY B 1 60 ? 9.233 -18.748 14.701 1.00 19.61 60 GLY B N 1
ATOM 1587 C CA . GLY B 1 60 ? 10.278 -19.713 14.424 1.00 19.38 60 GLY B CA 1
ATOM 1588 C C . GLY B 1 60 ? 9.737 -21.121 14.315 1.00 19.03 60 GLY B C 1
ATOM 1589 O O . GLY B 1 60 ? 8.580 -21.375 14.646 1.00 18.75 60 GLY B O 1
ATOM 1590 N N . LEU B 1 61 ? 10.588 -22.041 13.873 1.00 17.26 61 LEU B N 1
ATOM 1591 C CA . LEU B 1 61 ? 10.198 -23.432 13.689 1.00 16.78 61 LEU B CA 1
ATOM 1592 C C . LEU B 1 61 ? 9.886 -24.193 14.983 1.00 17.91 61 LEU B C 1
ATOM 1593 O O . LEU B 1 61 ? 8.852 -24.860 15.076 1.00 17.16 61 LEU B O 1
ATOM 1598 N N . LEU B 1 62 ? 10.777 -24.085 15.974 1.00 18.36 62 LEU B N 1
ATOM 1599 C CA . LEU B 1 62 ? 10.624 -24.764 17.268 1.00 16.72 62 LEU B CA 1
ATOM 1600 C C . LEU B 1 62 ? 9.288 -24.503 17.953 1.00 16.01 62 LEU B C 1
ATOM 1601 O O . LEU B 1 62 ? 8.553 -25.434 18.289 1.00 16.22 62 LEU B O 1
ATOM 1606 N N . GLN B 1 63 ? 8.985 -23.233 18.190 1.00 15.20 63 GLN B N 1
ATOM 1607 C CA . GLN B 1 63 ? 7.742 -22.898 18.858 1.00 17.16 63 GLN B CA 1
ATOM 1608 C C . GLN B 1 63 ? 6.532 -23.392 18.053 1.00 17.67 63 GLN B C 1
ATOM 1609 O O . GLN B 1 63 ? 5.584 -23.926 18.626 1.00 19.84 63 GLN B O 1
ATOM 1615 N N . THR B 1 64 ? 6.576 -23.240 16.731 1.00 17.75 64 THR B N 1
ATOM 1616 C CA . THR B 1 64 ? 5.471 -23.674 15.876 1.00 17.99 64 THR B CA 1
ATOM 1617 C C . THR B 1 64 ? 5.238 -25.186 15.922 1.00 17.69 64 THR B C 1
ATOM 1618 O O . THR B 1 64 ? 4.101 -25.635 16.064 1.00 20.21 64 THR B O 1
ATOM 1622 N N . LEU B 1 65 ? 6.305 -25.973 15.808 1.00 18.01 65 LEU B N 1
ATOM 1623 C CA . LEU B 1 65 ? 6.161 -27.422 15.866 1.00 17.45 65 LEU B CA 1
ATOM 1624 C C . LEU B 1 65 ? 5.721 -27.838 17.267 1.00 17.44 65 LEU B C 1
ATOM 1625 O O . LEU B 1 65 ? 4.854 -28.698 17.419 1.00 20.44 65 LEU B O 1
ATOM 1630 N N . ALA B 1 66 ? 6.317 -27.238 18.295 1.00 15.83 66 ALA B N 1
ATOM 1631 C CA . ALA B 1 66 ? 5.928 -27.574 19.657 1.00 16.25 66 ALA B CA 1
ATOM 1632 C C . ALA B 1 66 ? 4.455 -27.219 19.806 1.00 16.17 66 ALA B C 1
ATOM 1633 O O . ALA B 1 66 ? 3.676 -27.963 20.406 1.00 14.82 66 ALA B O 1
ATOM 1635 N N . PHE B 1 67 ? 4.075 -26.078 19.243 1.00 16.39 67 PHE B N 1
ATOM 1636 C CA . PHE B 1 67 ? 2.688 -25.637 19.305 1.00 17.09 67 PHE B CA 1
ATOM 1637 C C . PHE B 1 67 ? 1.766 -26.698 18.700 1.00 16.86 67 PHE B C 1
ATOM 1638 O O . PHE B 1 67 ? 0.728 -27.025 19.278 1.00 18.26 67 PHE B O 1
ATOM 1646 N N . LEU B 1 68 ? 2.146 -27.242 17.545 1.00 13.97 68 LEU B N 1
ATOM 1647 C CA . LEU B 1 68 ? 1.313 -28.247 16.898 1.00 14.53 68 LEU B CA 1
ATOM 1648 C C . LEU B 1 68 ? 1.138 -29.512 17.746 1.00 16.16 68 LEU B C 1
ATOM 1649 O O . LEU B 1 68 ? 0.047 -30.087 17.790 1.00 16.55 68 LEU B O 1
ATOM 1654 N N . LEU B 1 69 ? 2.202 -29.954 18.410 1.00 15.15 69 LEU B N 1
ATOM 1655 C CA . LEU B 1 69 ? 2.100 -31.146 19.242 1.00 16.71 69 LEU B CA 1
ATOM 1656 C C . LEU B 1 69 ? 1.249 -30.859 20.469 1.00 16.95 69 LEU B C 1
ATOM 1657 O O . LEU B 1 69 ? 0.450 -31.696 20.883 1.00 16.73 69 LEU B O 1
ATOM 1662 N N . ALA B 1 70 ? 1.418 -29.673 21.048 1.00 17.26 70 ALA B N 1
ATOM 1663 C CA . ALA B 1 70 ? 0.641 -29.298 22.220 1.00 18.40 70 ALA B CA 1
ATOM 1664 C C . ALA B 1 70 ? -0.848 -29.294 21.874 1.00 19.08 70 ALA B C 1
ATOM 1665 O O . ALA B 1 70 ? -1.666 -29.851 22.604 1.00 18.34 70 ALA B O 1
ATOM 1667 N N . LYS B 1 71 ? -1.187 -28.687 20.742 1.00 19.99 71 LYS B N 1
ATOM 1668 C CA . LYS B 1 71 ? -2.574 -28.607 20.285 1.00 22.42 71 LYS B CA 1
ATOM 1669 C C . LYS B 1 71 ? -3.155 -30.007 20.053 1.00 23.05 71 LYS B C 1
ATOM 1670 O O . LYS B 1 71 ? -4.342 -30.261 20.298 1.00 23.17 71 LYS B O 1
ATOM 1676 N N . ALA B 1 72 ? -2.304 -30.913 19.588 1.00 21.73 72 ALA B N 1
ATOM 1677 C CA . ALA B 1 72 ? -2.707 -32.283 19.316 1.00 21.54 72 ALA B CA 1
ATOM 1678 C C . ALA B 1 72 ? -2.525 -33.174 20.545 1.00 23.67 72 ALA B C 1
ATOM 1679 O O . ALA B 1 72 ? -2.848 -34.363 20.510 1.00 22.70 72 ALA B O 1
ATOM 1681 N N . GLU B 1 73 ? -2.002 -32.596 21.624 1.00 24.44 73 GLU B N 1
ATOM 1682 C CA . GLU B 1 73 ? -1.770 -33.331 22.867 1.00 25.98 73 GLU B CA 1
ATOM 1683 C C . GLU B 1 73 ? -1.005 -34.602 22.558 1.00 25.14 73 GLU B C 1
ATOM 1684 O O . GLU B 1 73 ? -1.363 -35.680 23.026 1.00 23.43 73 GLU B O 1
ATOM 1690 N N . THR B 1 74 ? 0.065 -34.453 21.785 1.00 24.64 74 THR B N 1
ATOM 1691 C CA . THR B 1 74 ? 0.878 -35.574 21.355 1.00 24.23 74 THR B CA 1
ATOM 1692 C C . THR B 1 74 ? 2.357 -35.324 21.593 1.00 24.78 74 THR B C 1
ATOM 1693 O O . THR B 1 74 ? 2.858 -34.234 21.332 1.00 27.03 74 THR B O 1
ATOM 1697 N N . SER B 1 75 ? 3.059 -36.345 22.062 1.00 24.96 75 SER B N 1
ATOM 1698 C CA . SER B 1 75 ? 4.479 -36.216 22.334 1.00 27.22 75 SER B CA 1
ATOM 1699 C C . SER B 1 75 ? 5.322 -36.428 21.083 1.00 27.34 75 SER B C 1
ATOM 1700 O O . SER B 1 75 ? 4.865 -37.017 20.098 1.00 25.42 75 SER B O 1
ATOM 1703 N N . PRO B 1 76 ? 6.573 -35.945 21.110 1.00 27.79 76 PRO B N 1
ATOM 1704 C CA . PRO B 1 76 ? 7.467 -36.101 19.963 1.00 28.96 76 PRO B CA 1
ATOM 1705 C C . PRO B 1 76 ? 7.694 -37.582 19.685 1.00 30.22 76 PRO B C 1
ATOM 1706 O O . PRO B 1 76 ? 7.841 -37.995 18.533 1.00 29.75 76 PRO B O 1
ATOM 1710 N N . GLU B 1 77 ? 7.715 -38.375 20.752 1.00 29.17 77 GLU B N 1
ATOM 1711 C CA . GLU B 1 77 ? 7.931 -39.816 20.633 1.00 30.65 77 GLU B CA 1
ATOM 1712 C C . GLU B 1 77 ? 6.818 -40.515 19.856 1.00 28.86 77 GLU B C 1
ATOM 1713 O O . GLU B 1 77 ? 7.079 -41.370 19.004 1.00 28.07 77 GLU B O 1
ATOM 1719 N N . LYS B 1 78 ? 5.580 -40.148 20.165 1.00 26.79 78 LYS B N 1
ATOM 1720 C CA . LYS B 1 78 ? 4.419 -40.729 19.515 1.00 27.10 78 LYS B CA 1
ATOM 1721 C C . LYS B 1 78 ? 4.415 -40.352 18.037 1.00 26.97 78 LYS B C 1
ATOM 1722 O O . LYS B 1 78 ? 4.086 -41.167 17.172 1.00 26.51 78 LYS B O 1
ATOM 1728 N N . ALA B 1 79 ? 4.772 -39.105 17.755 1.00 26.30 79 ALA B N 1
ATOM 1729 C CA . ALA B 1 79 ? 4.819 -38.623 16.387 1.00 24.63 79 ALA B CA 1
ATOM 1730 C C . ALA B 1 79 ? 5.897 -39.408 15.645 1.00 25.77 79 ALA B C 1
ATOM 1731 O O . ALA B 1 79 ? 5.720 -39.782 14.490 1.00 25.57 79 ALA B O 1
ATOM 1733 N N . ASN B 1 80 ? 7.018 -39.660 16.313 1.00 27.08 80 ASN B N 1
ATOM 1734 C CA . ASN B 1 80 ? 8.092 -40.419 15.690 1.00 27.81 80 ASN B CA 1
ATOM 1735 C C . ASN B 1 80 ? 7.615 -41.835 15.392 1.00 27.90 80 ASN B C 1
ATOM 1736 O O . ASN B 1 80 ? 7.971 -42.416 14.369 1.00 27.30 80 ASN B O 1
ATOM 1741 N N . GLN B 1 81 ? 6.807 -42.389 16.288 1.00 29.12 81 GLN B N 1
ATOM 1742 C CA . GLN B 1 81 ? 6.290 -43.741 16.105 1.00 30.65 81 GLN B CA 1
ATOM 1743 C C . GLN B 1 81 ? 5.490 -43.825 14.802 1.00 29.06 81 GLN B C 1
ATOM 1744 O O . GLN B 1 81 ? 5.706 -44.725 13.990 1.00 28.06 81 GLN B O 1
ATOM 1750 N N . ILE B 1 82 ? 4.578 -4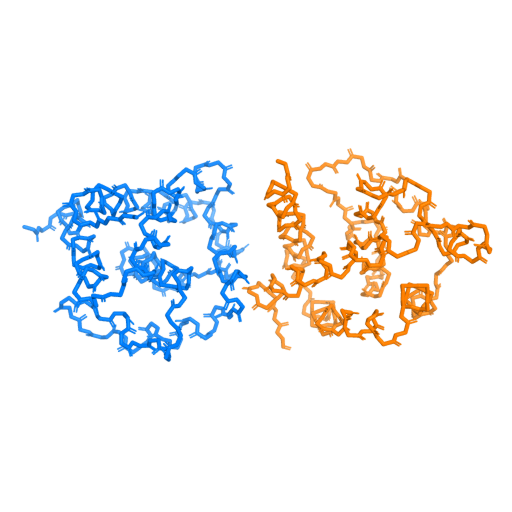2.878 14.605 1.00 28.33 82 ILE B N 1
ATOM 1751 C CA . ILE B 1 82 ? 3.753 -42.834 13.398 1.00 27.50 82 ILE B CA 1
ATOM 1752 C C . ILE B 1 82 ? 4.649 -42.702 12.168 1.00 27.85 82 ILE B C 1
ATOM 1753 O O . ILE B 1 82 ? 4.461 -43.399 11.172 1.00 26.43 82 ILE B O 1
ATOM 1758 N N . LEU B 1 83 ? 5.619 -41.798 12.247 1.00 27.55 83 LEU B N 1
ATOM 1759 C CA . LEU B 1 83 ? 6.546 -41.575 11.152 1.00 29.24 83 LEU B CA 1
ATOM 1760 C C . LEU B 1 83 ? 7.324 -42.843 10.785 1.00 30.51 83 LEU B C 1
ATOM 1761 O O . LEU B 1 83 ? 7.494 -43.153 9.604 1.00 31.67 83 LEU B O 1
ATOM 1766 N N . SER B 1 84 ? 7.792 -43.576 11.792 1.00 30.19 84 SER B N 1
ATOM 1767 C CA . SER B 1 84 ? 8.559 -44.798 11.549 1.00 32.83 8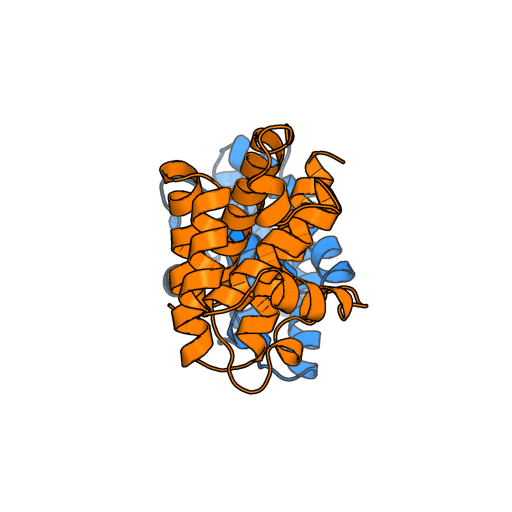4 SER B CA 1
ATOM 1768 C C . SER B 1 84 ? 7.757 -45.833 10.752 1.00 34.83 84 SER B C 1
ATOM 1769 O O . SER B 1 84 ? 8.326 -46.755 10.166 1.00 35.58 84 SER B O 1
ATOM 1772 N N . ARG B 1 85 ? 6.438 -45.678 10.730 1.00 35.25 85 ARG B N 1
ATOM 1773 C CA . ARG B 1 85 ? 5.585 -46.610 10.007 1.00 37.29 85 ARG B CA 1
ATOM 1774 C C . ARG B 1 85 ? 5.494 -46.261 8.527 1.00 39.14 85 ARG B C 1
ATOM 1775 O O . ARG B 1 85 ? 5.067 -47.075 7.709 1.00 39.34 85 ARG B O 1
ATOM 1783 N N . VAL B 1 86 ? 5.895 -45.046 8.182 1.00 40.01 86 VAL B N 1
ATOM 1784 C CA . VAL B 1 86 ? 5.858 -44.620 6.793 1.00 42.28 86 VAL B CA 1
ATOM 1785 C C . VAL B 1 86 ? 6.827 -45.467 5.973 1.00 44.03 86 VAL B C 1
ATOM 1786 O O . VAL B 1 86 ? 8.041 -45.420 6.186 1.00 46.25 86 VAL B O 1
ATOM 1790 N N . ASN B 1 87 ? 6.288 -46.245 5.041 1.00 44.42 87 ASN B N 1
ATOM 1791 C CA . ASN B 1 87 ? 7.109 -47.100 4.195 1.00 46.42 87 ASN B CA 1
ATOM 1792 C C . ASN B 1 87 ? 6.721 -47.030 2.717 1.00 46.47 87 ASN B C 1
ATOM 1793 O O . ASN B 1 87 ? 6.880 -48.008 1.982 1.00 46.76 87 ASN B O 1
ATOM 1798 N N . GLU B 1 88 ? 6.213 -45.880 2.280 1.00 44.65 88 GLU B N 1
ATOM 1799 C CA . GLU B 1 88 ? 5.826 -45.718 0.882 1.00 43.99 88 GLU B CA 1
ATOM 1800 C C . GLU B 1 88 ? 5.881 -44.289 0.375 1.00 42.28 88 GLU B C 1
ATOM 1801 O O . GLU B 1 88 ? 5.893 -43.339 1.152 1.00 41.98 88 GLU B O 1
ATOM 1807 N N . TYR B 1 89 ? 5.934 -44.149 -0.944 1.00 40.92 89 TYR B N 1
ATOM 1808 C CA . TYR B 1 89 ? 5.961 -42.837 -1.567 1.00 41.02 89 TYR B CA 1
ATOM 1809 C C . TYR B 1 89 ? 4.951 -42.817 -2.710 1.00 39.45 89 TYR B C 1
ATOM 1810 O O . TYR B 1 8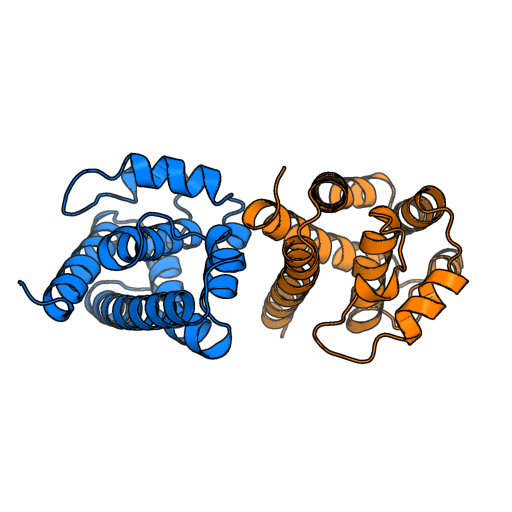9 ? 5.006 -43.652 -3.616 1.00 40.07 89 TYR B O 1
ATOM 1819 N N . PRO B 1 90 ? 3.995 -41.875 -2.670 1.00 37.82 90 PRO B N 1
ATOM 1820 C CA . PRO B 1 90 ? 3.823 -40.862 -1.620 1.00 35.97 90 PRO B CA 1
ATOM 1821 C C . PRO B 1 90 ? 3.470 -41.501 -0.278 1.00 33.44 90 PRO B C 1
ATOM 1822 O O . PRO B 1 90 ? 2.855 -42.563 -0.235 1.00 33.03 90 PRO B O 1
ATOM 1826 N N . PRO B 1 91 ? 3.870 -40.867 0.835 1.00 32.58 91 PRO B N 1
ATOM 1827 C CA . PRO B 1 91 ? 3.598 -41.376 2.184 1.00 31.15 91 PRO B CA 1
ATOM 1828 C C . PRO B 1 91 ? 2.127 -41.290 2.580 1.00 31.24 91 PRO B C 1
ATOM 1829 O O . PRO B 1 91 ? 1.457 -40.295 2.310 1.00 30.65 91 PRO B O 1
ATOM 1833 N N . ARG B 1 92 ? 1.626 -42.340 3.218 1.00 30.89 92 ARG B N 1
ATOM 1834 C CA . ARG B 1 92 ? 0.236 -42.360 3.648 1.00 32.56 92 ARG B CA 1
ATOM 1835 C C . ARG B 1 92 ? 0.165 -41.881 5.098 1.00 31.78 92 ARG B C 1
ATOM 1836 O O . ARG B 1 92 ? 0.449 -42.642 6.022 1.00 33.90 92 ARG B O 1
ATOM 1844 N N . PHE B 1 93 ? -0.218 -40.623 5.293 1.00 28.39 93 PHE B N 1
ATOM 1845 C CA . PHE B 1 93 ? -0.297 -40.042 6.631 1.00 28.02 93 PHE B CA 1
ATOM 1846 C C . PHE B 1 93 ? -1.600 -40.269 7.387 1.00 28.35 93 PHE B C 1
ATOM 1847 O O . PHE B 1 93 ? -1.589 -40.776 8.504 1.00 28.91 93 PHE B O 1
ATOM 1855 N N . ILE B 1 94 ? -2.718 -39.883 6.782 1.00 29.11 94 ILE B N 1
ATOM 1856 C CA . ILE B 1 94 ? -4.023 -40.005 7.428 1.00 31.84 94 ILE B CA 1
ATOM 1857 C C . ILE B 1 94 ? -4.388 -41.374 7.990 1.00 33.39 94 ILE B C 1
ATOM 1858 O O . ILE B 1 94 ? -4.932 -41.463 9.089 1.00 35.08 94 ILE B O 1
ATOM 1863 N N . GLU B 1 95 ? -4.092 -42.440 7.257 1.00 35.35 95 GLU B N 1
ATOM 1864 C CA . GLU B 1 95 ? -4.422 -43.781 7.728 1.00 36.55 95 GLU B CA 1
ATOM 1865 C C . GLU B 1 95 ? -3.673 -44.146 9.008 1.00 37.75 95 GLU B C 1
ATOM 1866 O O . GLU B 1 95 ? -4.055 -45.079 9.713 1.00 37.81 95 GLU B O 1
ATOM 1872 N N . LYS B 1 96 ? -2.612 -43.401 9.305 1.00 39.43 96 LYS B N 1
ATOM 1873 C CA . LYS B 1 96 ? -1.790 -43.648 10.490 1.00 40.03 96 LYS B CA 1
ATOM 1874 C C . LYS B 1 96 ? -2.326 -42.922 11.729 1.00 41.56 96 LYS B C 1
ATOM 1875 O O . LYS B 1 96 ? -2.125 -43.370 12.858 1.00 43.91 96 LYS B O 1
ATOM 1881 N N . LEU B 1 97 ? -3.002 -41.798 11.517 1.00 42.50 97 LEU B N 1
ATOM 1882 C CA . LEU B 1 97 ? -3.523 -41.005 12.628 1.00 44.79 97 LEU B CA 1
ATOM 1883 C C . LEU B 1 97 ? -4.506 -41.692 13.574 1.00 46.77 97 LEU B C 1
ATOM 1884 O O . LEU B 1 97 ? -4.667 -41.268 14.719 1.00 47.30 97 LEU B O 1
ATOM 1889 N N . GLY B 1 98 ? -5.165 -42.745 13.116 1.00 48.27 98 GLY B N 1
ATOM 1890 C CA . GLY B 1 98 ? -6.124 -43.403 13.982 1.00 50.89 98 GLY B CA 1
ATOM 1891 C C . GLY B 1 98 ? -7.511 -42.849 13.718 1.00 52.17 98 GLY B C 1
ATOM 1892 O O . GLY B 1 98 ? -7.711 -42.096 12.764 1.00 52.54 98 GLY B O 1
ATOM 1893 N N . ASN B 1 99 ? -8.471 -43.195 14.567 1.00 52.48 99 ASN B N 1
ATOM 1894 C CA . ASN B 1 99 ? -9.838 -42.744 14.356 1.00 53.78 99 ASN B CA 1
ATOM 1895 C C . ASN B 1 99 ? -10.079 -41.269 14.680 1.00 52.39 99 ASN B C 1
ATOM 1896 O O . ASN B 1 99 ? -11.166 -40.746 14.438 1.00 52.40 99 ASN B O 1
ATOM 1901 N N . ASP B 1 100 ? -9.065 -40.599 15.215 1.00 51.18 100 ASP B N 1
ATOM 1902 C CA . ASP B 1 100 ? -9.185 -39.185 15.548 1.00 49.02 100 ASP B CA 1
ATOM 1903 C C . ASP B 1 100 ? -8.159 -38.384 14.740 1.00 46.26 100 ASP B C 1
ATOM 1904 O O . ASP B 1 100 ? -7.003 -38.253 15.145 1.00 46.48 100 ASP B O 1
ATOM 1909 N N . LYS B 1 101 ? -8.585 -37.854 13.597 1.00 42.59 101 LYS B N 1
ATOM 1910 C CA . LYS B 1 101 ? -7.698 -37.079 12.735 1.00 38.22 101 LYS B CA 1
ATOM 1911 C C . LYS B 1 101 ? -7.494 -35.654 13.216 1.00 35.38 101 LYS B C 1
ATOM 1912 O O . LYS B 1 101 ? -8.249 -34.745 12.856 1.00 35.69 101 LYS B O 1
ATOM 1918 N N . ASP B 1 102 ? -6.467 -35.454 14.031 1.00 31.09 102 ASP B N 1
ATOM 1919 C CA . ASP B 1 102 ? -6.175 -34.120 14.540 1.00 26.41 102 ASP B CA 1
ATOM 1920 C C . ASP B 1 102 ? -5.403 -33.361 13.469 1.00 22.10 102 ASP B C 1
ATOM 1921 O O . ASP B 1 102 ? -4.336 -33.800 13.061 1.00 18.97 102 ASP B O 1
ATOM 1926 N N . GLU B 1 103 ? -5.921 -32.217 13.029 1.00 21.08 103 GLU B N 1
ATOM 1927 C CA . GLU B 1 103 ? -5.254 -31.461 11.970 1.00 20.45 103 GLU B CA 1
ATOM 1928 C C . GLU B 1 103 ? -3.871 -30.926 12.309 1.00 19.08 103 GLU B C 1
ATOM 1929 O O . GLU B 1 103 ? -3.043 -30.748 11.416 1.00 17.96 103 GLU B O 1
ATOM 1935 N N . HIS B 1 104 ? -3.618 -30.669 13.587 1.00 17.73 104 HIS B N 1
ATOM 1936 C CA . HIS B 1 104 ? -2.317 -30.155 13.999 1.00 15.82 104 HIS B CA 1
ATOM 1937 C C . HIS B 1 104 ? -1.262 -31.268 13.946 1.00 15.65 104 HIS B C 1
ATOM 1938 O O . HIS B 1 104 ? -0.143 -31.055 13.486 1.00 16.27 104 HIS B O 1
ATOM 1945 N N . LEU B 1 105 ? -1.619 -32.459 14.403 1.00 14.63 105 LEU B N 1
ATOM 1946 C CA . LEU B 1 105 ? -0.679 -33.554 14.346 1.00 15.27 105 LEU B CA 1
ATOM 1947 C C . LEU B 1 105 ? -0.356 -33.865 12.868 1.00 16.23 105 LEU B C 1
ATOM 1948 O O . LEU B 1 105 ? 0.798 -34.132 12.506 1.00 17.80 105 LEU B O 1
ATOM 1953 N N . LEU B 1 106 ? -1.378 -33.816 12.016 1.00 14.65 106 LEU B N 1
ATOM 1954 C CA . LEU B 1 106 ? -1.216 -34.089 10.583 1.00 16.29 106 LEU B CA 1
ATOM 1955 C C . LEU B 1 106 ? -0.230 -33.115 9.938 1.00 13.89 106 LEU B C 1
ATOM 1956 O O . LEU B 1 106 ? 0.646 -33.524 9.174 1.00 13.10 106 LEU B O 1
ATOM 1961 N N . LEU B 1 107 ? -0.387 -31.828 10.241 1.00 13.15 107 LEU B N 1
ATOM 1962 C CA . LEU B 1 107 ? 0.495 -30.812 9.691 1.00 15.29 107 LEU B CA 1
ATOM 1963 C C . LEU B 1 107 ? 1.922 -30.989 10.228 1.00 15.96 107 LEU B C 1
ATOM 1964 O O . LEU B 1 107 ? 2.897 -30.732 9.522 1.00 15.58 107 LEU B O 1
ATOM 1969 N N . TYR B 1 108 ? 2.033 -31.421 11.483 1.00 17.35 108 TYR B N 1
ATOM 1970 C CA . TYR B 1 108 ? 3.328 -31.646 12.111 1.00 16.01 108 TYR B CA 1
ATOM 1971 C C . TYR B 1 108 ? 4.078 -32.753 11.377 1.00 15.29 108 TYR B C 1
ATOM 1972 O O . TYR B 1 108 ? 5.285 -32.654 11.143 1.00 15.92 108 TYR B O 1
ATOM 1981 N N . LEU B 1 109 ? 3.360 -33.816 11.027 1.00 14.80 109 LEU B N 1
ATOM 1982 C CA . LEU B 1 109 ? 3.955 -34.942 10.311 1.00 15.84 109 LEU B CA 1
ATOM 1983 C C . LEU B 1 109 ? 4.360 -34.527 8.904 1.00 16.16 109 LEU B C 1
ATOM 1984 O O . LEU B 1 109 ? 5.393 -34.965 8.396 1.00 19.01 109 LEU B O 1
ATOM 1989 N N . HIS B 1 110 ? 3.554 -33.682 8.268 1.00 12.45 110 HIS B N 1
ATOM 1990 C CA . HIS B 1 110 ? 3.878 -33.230 6.924 1.00 14.24 110 HIS B CA 1
ATOM 1991 C C . HIS B 1 110 ? 5.193 -32.441 6.936 1.00 15.33 110 HIS B C 1
ATOM 1992 O O . HIS B 1 110 ? 6.074 -32.686 6.119 1.00 14.01 110 HIS B O 1
ATOM 1999 N N . ILE B 1 111 ? 5.318 -31.495 7.863 1.00 16.29 111 ILE B N 1
ATOM 2000 C CA . ILE B 1 111 ? 6.527 -30.672 7.954 1.00 17.46 111 ILE B CA 1
ATOM 2001 C C . ILE B 1 111 ? 7.776 -31.459 8.335 1.00 18.80 111 ILE B C 1
ATOM 2002 O O . ILE B 1 111 ? 8.803 -31.364 7.656 1.00 18.86 111 ILE B O 1
ATOM 2007 N N . VAL B 1 112 ? 7.686 -32.221 9.424 1.00 19.37 112 VAL B N 1
ATOM 2008 C CA . VAL B 1 112 ? 8.815 -33.004 9.911 1.00 19.67 112 VAL B CA 1
ATOM 2009 C C . VAL B 1 112 ? 9.274 -34.056 8.913 1.00 20.42 112 VAL B C 1
ATOM 2010 O O . VAL B 1 112 ? 10.472 -34.214 8.695 1.00 22.14 112 VAL B O 1
ATOM 2014 N N . TYR B 1 113 ? 8.341 -34.785 8.310 1.00 22.19 113 TYR B N 1
ATOM 2015 C CA . TYR B 1 113 ? 8.740 -35.807 7.349 1.00 21.69 113 TYR B CA 1
ATOM 2016 C C . TYR B 1 113 ? 9.559 -35.174 6.221 1.00 21.76 113 TYR B C 1
ATOM 2017 O O . TYR B 1 113 ? 10.606 -35.692 5.831 1.00 20.85 113 TYR B O 1
ATOM 2026 N N . TRP B 1 114 ? 9.090 -34.048 5.707 1.00 20.18 114 TRP B N 1
ATOM 2027 C CA . TRP B 1 114 ? 9.807 -33.372 4.643 1.00 21.43 114 TRP B CA 1
ATOM 2028 C C . TRP B 1 114 ? 11.177 -32.898 5.116 1.00 21.53 114 TRP B C 1
ATOM 2029 O O . TRP B 1 114 ? 12.179 -33.114 4.440 1.00 24.74 114 TRP B O 1
ATOM 2040 N N . LEU B 1 115 ? 11.230 -32.260 6.279 1.00 21.36 115 LEU B N 1
ATOM 2041 C CA . LEU B 1 115 ? 12.500 -31.763 6.796 1.00 20.92 115 LEU B CA 1
ATOM 2042 C C . LEU B 1 115 ? 13.515 -32.878 7.029 1.00 23.08 115 LEU B C 1
ATOM 2043 O O . LEU B 1 115 ? 14.713 -32.667 6.867 1.00 22.65 115 LEU B O 1
ATOM 2048 N N . ARG B 1 116 ? 13.034 -34.063 7.398 1.00 24.73 116 ARG B N 1
ATOM 2049 C CA . ARG B 1 116 ? 13.918 -35.200 7.628 1.00 27.42 116 ARG B CA 1
ATOM 2050 C C . ARG B 1 116 ? 14.475 -35.780 6.328 1.00 30.44 116 ARG B C 1
ATOM 2051 O O . ARG B 1 116 ? 15.568 -36.353 6.317 1.00 32.24 116 ARG B O 1
ATOM 2059 N N . GLU B 1 117 ? 13.723 -35.617 5.241 1.00 32.06 117 GLU B N 1
ATOM 2060 C CA . GLU B 1 117 ? 14.109 -36.122 3.927 1.00 33.61 117 GLU B CA 1
ATOM 2061 C C . GLU B 1 117 ? 14.980 -35.152 3.148 1.00 33.49 117 GLU B C 1
ATOM 2062 O O . GLU B 1 117 ? 15.687 -35.553 2.229 1.00 34.91 117 GLU B O 1
ATOM 2068 N N . ASN B 1 118 ? 14.932 -33.874 3.496 1.00 33.25 118 ASN B N 1
ATOM 2069 C CA . ASN B 1 118 ? 15.725 -32.907 2.755 1.00 33.68 118 ASN B CA 1
ATOM 2070 C C . ASN B 1 118 ? 16.679 -32.060 3.588 1.00 34.08 118 ASN B C 1
ATOM 2071 O O . ASN B 1 118 ? 17.571 -31.421 3.036 1.00 35.32 118 ASN B O 1
ATOM 2076 N N . VAL B 1 119 ? 16.506 -32.044 4.905 1.00 33.69 119 VAL B N 1
ATOM 2077 C CA . VAL B 1 119 ? 17.386 -31.240 5.746 1.00 33.15 119 VAL B CA 1
ATOM 2078 C C . VAL B 1 119 ? 18.190 -32.023 6.770 1.00 33.18 119 VAL B C 1
ATOM 2079 O O . VAL B 1 119 ? 19.414 -31.963 6.774 1.00 34.92 119 VAL B O 1
ATOM 2083 N N . ASP B 1 120 ? 17.503 -32.742 7.647 1.00 33.10 120 ASP B N 1
ATOM 2084 C CA . ASP B 1 120 ? 18.175 -33.517 8.683 1.00 33.53 120 ASP B CA 1
ATOM 2085 C C . ASP B 1 120 ? 17.262 -34.638 9.162 1.00 34.17 120 ASP B C 1
ATOM 2086 O O . ASP B 1 120 ? 16.170 -34.391 9.679 1.00 32.22 120 ASP B O 1
ATOM 2091 N N . ARG B 1 121 ? 17.728 -35.869 8.987 1.00 34.90 121 ARG B N 1
ATOM 2092 C CA . ARG B 1 121 ? 16.982 -37.058 9.376 1.00 36.96 121 ARG B CA 1
ATOM 2093 C C . ARG B 1 121 ? 16.706 -37.054 10.878 1.00 37.72 121 ARG B C 1
ATOM 2094 O O . ARG B 1 121 ? 15.857 -37.803 11.363 1.00 38.33 121 ARG B O 1
ATOM 2102 N N . ASN B 1 122 ? 17.423 -36.205 11.610 1.00 38.18 122 ASN B N 1
ATOM 2103 C CA . ASN B 1 122 ? 17.261 -36.116 13.063 1.00 39.49 122 ASN B CA 1
ATOM 2104 C C . ASN B 1 122 ? 16.244 -35.070 13.521 1.00 39.37 122 ASN B C 1
ATOM 2105 O O . ASN B 1 122 ? 15.924 -34.995 14.710 1.00 41.36 122 ASN B O 1
ATOM 2110 N N . ILE B 1 123 ? 15.743 -34.265 12.588 1.00 37.98 123 ILE B N 1
ATOM 2111 C CA . ILE B 1 123 ? 14.764 -33.232 12.917 1.00 37.38 123 ILE B CA 1
ATOM 2112 C C . ILE B 1 123 ? 13.700 -33.720 13.893 1.00 36.19 123 ILE B C 1
ATOM 2113 O O . ILE B 1 123 ? 13.000 -34.702 13.636 1.00 33.83 123 ILE B O 1
ATOM 2118 N N . ASP B 1 124 ? 13.580 -33.006 15.006 1.00 35.19 124 ASP B N 1
ATOM 2119 C CA . ASP B 1 124 ? 12.622 -33.341 16.049 1.00 35.7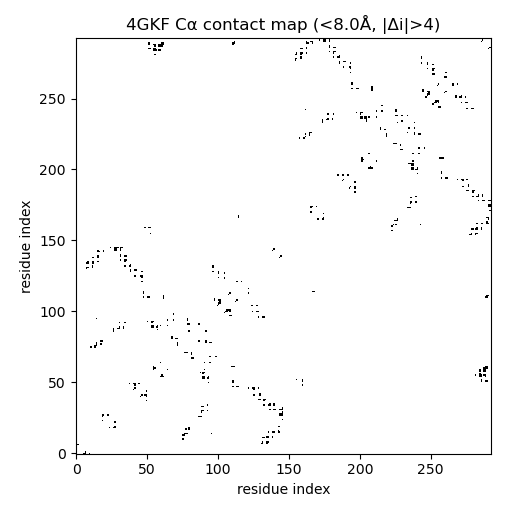9 124 ASP B CA 1
ATOM 2120 C C . ASP B 1 124 ? 12.571 -32.167 17.039 1.00 35.36 124 ASP B C 1
ATOM 2121 O O . ASP B 1 124 ? 13.522 -31.385 17.139 1.00 34.39 124 ASP B O 1
ATOM 2126 N N . VAL B 1 125 ? 11.459 -32.033 17.752 1.00 34.25 125 VAL B N 1
ATOM 2127 C CA . VAL B 1 125 ? 11.318 -30.971 18.738 1.00 33.59 125 VAL B CA 1
ATOM 2128 C C . VAL B 1 125 ? 12.441 -31.099 19.761 1.00 33.32 125 VAL B C 1
ATOM 2129 O O . VAL B 1 125 ? 12.991 -30.104 20.224 1.00 32.52 125 VAL B O 1
ATOM 2133 N N . LYS B 1 126 ? 12.793 -32.333 20.103 1.00 35.58 126 LYS B N 1
ATOM 2134 C CA . LYS B 1 126 ? 13.858 -32.567 21.069 1.00 36.20 126 LYS B CA 1
ATOM 2135 C C . LYS B 1 126 ? 15.218 -32.113 20.527 1.00 35.49 126 LYS B C 1
ATOM 2136 O O . LYS B 1 126 ? 16.012 -31.513 21.248 1.00 35.66 126 LYS B O 1
ATOM 2142 N N . THR B 1 127 ? 15.483 -32.391 19.254 1.00 35.38 127 THR B N 1
ATOM 2143 C CA . THR B 1 127 ? 16.749 -31.991 18.653 1.00 36.87 127 THR B CA 1
ATOM 2144 C C . THR B 1 127 ? 16.823 -30.477 18.474 1.00 36.42 127 THR B C 1
ATOM 2145 O O . THR B 1 127 ? 17.892 -29.877 18.611 1.00 37.17 127 THR B O 1
ATOM 2149 N N . LEU B 1 128 ? 15.684 -29.860 18.174 1.00 34.98 128 LEU B N 1
ATOM 2150 C CA . LEU B 1 128 ? 15.623 -28.415 17.999 1.00 34.09 128 LEU B CA 1
ATOM 2151 C C . LEU B 1 128 ? 15.774 -27.677 19.325 1.00 35.55 128 LEU B C 1
ATOM 2152 O O . LEU B 1 128 ? 16.053 -26.477 19.343 1.00 34.63 128 LEU B O 1
ATOM 2157 N N . LEU B 1 129 ? 15.576 -28.384 20.434 1.00 37.19 129 LEU B N 1
ATOM 2158 C CA . LEU B 1 129 ? 15.718 -27.770 21.756 1.00 39.87 129 LEU B CA 1
ATOM 2159 C C . LEU B 1 129 ? 17.173 -27.774 22.219 1.00 41.87 129 LEU B C 1
ATOM 2160 O O . LEU B 1 129 ? 17.513 -27.139 23.212 1.00 41.41 129 LEU B O 1
ATOM 2165 N N . SER B 1 130 ? 18.023 -28.491 21.487 1.00 46.29 130 SER B N 1
ATOM 2166 C CA . SER B 1 130 ? 19.444 -28.587 21.813 1.00 50.03 130 SER B CA 1
ATOM 2167 C C . SER B 1 130 ? 20.202 -27.347 21.343 1.00 52.26 130 SER B C 1
ATOM 2168 O O . SER B 1 130 ? 20.176 -27.007 20.161 1.00 52.76 130 SER B O 1
ATOM 2171 N N . GLN B 1 131 ? 20.878 -26.675 22.273 1.00 55.59 131 GLN B N 1
ATOM 2172 C CA . GLN B 1 131 ? 21.639 -25.464 21.957 1.00 58.32 131 GLN B CA 1
ATOM 2173 C C . GLN B 1 131 ? 22.741 -25.699 20.926 1.00 58.50 131 GLN B C 1
ATOM 2174 O O . GLN B 1 131 ? 23.239 -24.753 20.314 1.00 58.37 131 GLN B O 1
ATOM 2180 N N . ASP B 1 132 ? 23.115 -26.959 20.731 1.00 58.52 132 ASP B N 1
ATOM 2181 C CA . ASP B 1 132 ? 24.165 -27.298 19.781 1.00 58.96 132 ASP B CA 1
ATOM 2182 C C . ASP B 1 132 ? 23.668 -27.360 18.333 1.00 57.47 132 ASP B C 1
ATOM 2183 O O . ASP B 1 132 ? 24.433 -27.102 17.404 1.00 58.04 132 ASP B O 1
ATOM 2188 N N . TYR B 1 133 ? 22.394 -27.694 18.144 1.00 55.19 133 TYR B N 1
ATOM 2189 C CA . TYR B 1 133 ? 21.813 -27.790 16.802 1.00 52.57 133 TYR B CA 1
ATOM 2190 C C . TYR B 1 133 ? 22.090 -26.513 16.017 1.00 51.31 133 TYR B C 1
ATOM 2191 O O . TYR B 1 133 ? 21.849 -25.416 16.518 1.00 51.50 133 TYR B O 1
ATOM 2200 N N . SER B 1 134 ? 22.582 -26.648 14.789 1.00 50.31 134 SER B N 1
ATOM 2201 C CA . SER B 1 134 ? 22.894 -25.476 13.976 1.00 49.74 134 SER B CA 1
ATOM 2202 C C . SER B 1 134 ? 22.245 -25.485 12.589 1.00 49.13 134 SER B C 1
ATOM 2203 O O . SER B 1 134 ? 22.608 -24.688 11.722 1.00 48.52 134 SER B O 1
ATOM 2206 N N . LYS B 1 135 ? 21.287 -26.385 12.382 1.00 47.65 135 LYS B N 1
ATOM 2207 C CA . LYS B 1 135 ? 20.583 -26.474 11.104 1.00 45.15 135 LYS B CA 1
ATOM 2208 C C . LYS B 1 135 ? 19.204 -25.821 11.211 1.00 43.10 135 LYS B C 1
ATOM 2209 O O . LYS B 1 135 ? 18.357 -25.990 10.334 1.00 42.47 135 LYS B O 1
ATOM 2215 N N . VAL B 1 136 ? 18.975 -25.083 12.291 1.00 41.50 136 VAL B N 1
ATOM 2216 C CA . VAL B 1 136 ? 17.686 -24.428 12.481 1.00 40.49 136 VAL B CA 1
ATOM 2217 C C . VAL B 1 136 ? 17.347 -23.469 11.350 1.00 38.16 136 VAL B C 1
ATOM 2218 O O . VAL B 1 136 ? 16.255 -23.529 10.785 1.00 37.52 136 VAL B O 1
ATOM 2222 N N . LEU B 1 137 ? 18.286 -22.593 11.010 1.00 37.51 137 LEU B N 1
ATOM 2223 C CA . LEU B 1 137 ? 18.064 -21.620 9.947 1.00 35.49 137 LEU B CA 1
ATOM 2224 C C . LEU B 1 137 ? 17.691 -22.312 8.641 1.00 33.77 137 LEU B C 1
ATOM 2225 O O . LEU B 1 137 ? 16.728 -21.926 7.974 1.00 32.54 137 LEU B O 1
ATOM 2230 N N . TRP B 1 138 ? 18.458 -23.335 8.282 1.00 31.52 138 TRP B N 1
ATOM 2231 C CA . TRP B 1 138 ? 18.200 -24.094 7.065 1.00 30.20 138 TRP B CA 1
ATOM 2232 C C . TRP B 1 138 ? 16.825 -24.755 7.167 1.00 29.80 138 TRP B C 1
ATOM 2233 O O . TRP B 1 138 ? 15.986 -24.601 6.277 1.00 29.33 138 TRP B O 1
ATOM 2244 N N . ALA B 1 139 ? 16.591 -25.485 8.254 1.00 28.76 139 ALA B N 1
ATOM 2245 C CA . ALA B 1 139 ? 15.304 -26.150 8.446 1.00 27.91 139 ALA B CA 1
ATOM 2246 C C . ALA B 1 139 ? 14.160 -25.138 8.412 1.00 26.52 139 ALA B C 1
ATOM 2247 O O . ALA B 1 139 ? 13.076 -25.437 7.911 1.00 25.45 139 ALA B O 1
ATOM 2249 N N . THR B 1 140 ? 14.402 -23.937 8.934 1.00 25.09 140 THR B N 1
ATOM 2250 C CA . THR B 1 140 ? 13.365 -22.907 8.949 1.00 23.48 140 THR B CA 1
ATOM 2251 C C . THR B 1 140 ? 13.051 -22.401 7.539 1.00 22.75 140 THR B C 1
ATOM 2252 O O . THR B 1 140 ? 11.895 -22.117 7.219 1.00 23.27 140 THR B O 1
ATOM 2256 N N . LYS B 1 141 ? 14.067 -22.303 6.692 1.00 23.95 141 LYS B N 1
ATOM 2257 C CA . LYS B 1 141 ? 13.851 -21.833 5.327 1.00 25.15 141 LYS B CA 1
ATOM 2258 C C . LYS B 1 141 ? 13.127 -22.894 4.496 1.00 24.07 141 LYS B C 1
ATOM 2259 O O . LYS B 1 141 ? 12.247 -22.576 3.698 1.00 22.87 141 LYS B O 1
ATOM 2265 N N . GLU B 1 142 ? 13.500 -24.156 4.691 1.00 22.46 142 GLU B N 1
ATOM 2266 C CA . GLU B 1 142 ? 12.884 -25.248 3.959 1.00 22.13 142 GLU B CA 1
ATOM 2267 C C . GLU B 1 142 ? 11.407 -25.383 4.345 1.00 22.38 142 GLU B C 1
ATOM 2268 O O . GLU B 1 142 ? 10.537 -25.491 3.478 1.00 20.10 142 GLU B O 1
ATOM 2274 N N . ALA B 1 143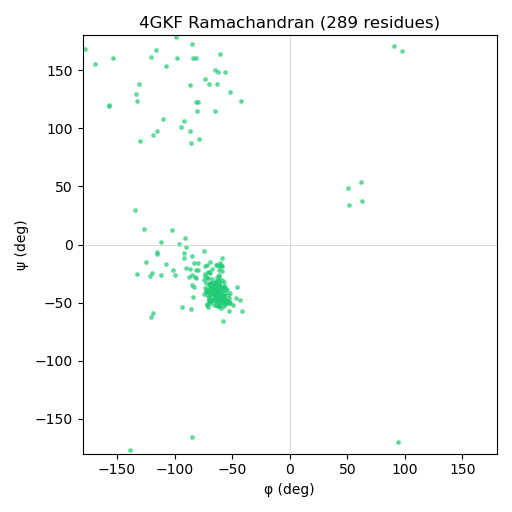 ? 11.134 -25.357 5.647 1.00 22.43 143 ALA B N 1
ATOM 2275 C CA . ALA B 1 143 ? 9.776 -25.471 6.164 1.00 22.38 143 ALA B CA 1
ATOM 2276 C C . ALA B 1 143 ? 8.885 -24.384 5.572 1.00 22.97 143 ALA B C 1
ATOM 2277 O O . ALA B 1 143 ? 7.735 -24.637 5.202 1.00 21.38 143 ALA B O 1
ATOM 2279 N N . ILE B 1 144 ? 9.424 -23.172 5.487 1.00 22.92 144 ILE B N 1
ATOM 2280 C CA . ILE B 1 144 ? 8.689 -22.036 4.934 1.00 23.84 144 ILE B CA 1
ATOM 2281 C C . ILE B 1 144 ? 8.413 -22.240 3.444 1.00 24.03 144 ILE B C 1
ATOM 2282 O O . ILE B 1 144 ? 7.324 -21.926 2.961 1.00 22.36 144 ILE B O 1
ATOM 2287 N N . ALA B 1 145 ? 9.406 -22.759 2.722 1.00 22.32 145 ALA B N 1
ATOM 2288 C CA . ALA B 1 145 ? 9.251 -23.014 1.297 1.00 23.97 145 ALA B CA 1
ATOM 2289 C C . ALA B 1 145 ? 8.195 -24.106 1.089 1.00 22.82 145 ALA B C 1
ATOM 2290 O O . ALA B 1 145 ? 7.361 -24.015 0.189 1.00 22.93 145 ALA B O 1
ATOM 2292 N N . LEU B 1 146 ? 8.234 -25.133 1.934 1.00 22.68 146 LEU B N 1
ATOM 2293 C CA . LEU B 1 146 ? 7.281 -26.236 1.867 1.00 19.94 146 LEU B CA 1
ATOM 2294 C C . LEU B 1 146 ? 5.867 -25.713 2.116 1.00 19.91 146 LEU B C 1
ATOM 2295 O O . LEU B 1 146 ? 4.954 -25.956 1.328 1.00 18.54 146 LEU B O 1
ATOM 2300 N N . LEU B 1 147 ? 5.698 -24.995 3.223 1.00 19.35 147 LEU B N 1
ATOM 2301 C CA . LEU B 1 147 ? 4.394 -24.466 3.601 1.00 18.40 147 LEU B CA 1
ATOM 2302 C C . LEU B 1 147 ? 3.813 -23.487 2.579 1.00 19.25 147 LEU B C 1
ATOM 2303 O O . LEU B 1 147 ? 2.590 -23.385 2.440 1.00 17.97 147 LEU B O 1
ATOM 2308 N N . ASN B 1 148 ? 4.670 -22.761 1.866 1.00 17.88 148 ASN B N 1
ATOM 2309 C CA . ASN B 1 148 ? 4.150 -21.851 0.854 1.00 19.34 148 ASN B CA 1
ATOM 2310 C C . ASN B 1 148 ? 3.513 -22.683 -0.264 1.00 17.53 148 ASN B C 1
ATOM 2311 O O . ASN B 1 148 ? 2.466 -22.315 -0.798 1.00 15.62 148 ASN B O 1
ATOM 2316 N N . TRP B 1 149 ? 4.124 -23.816 -0.598 1.00 16.48 149 TRP B N 1
ATOM 2317 C CA . TRP B 1 149 ? 3.558 -24.689 -1.622 1.00 16.63 149 TRP B CA 1
ATOM 2318 C C . TRP B 1 149 ? 2.308 -25.415 -1.134 1.00 15.78 149 TRP B C 1
ATOM 2319 O O . TRP B 1 149 ? 1.368 -25.607 -1.903 1.00 17.15 149 TRP B O 1
ATOM 2330 N N . MET B 1 150 ? 2.293 -25.835 0.130 1.00 15.23 150 MET B N 1
ATOM 2331 C CA . MET B 1 150 ? 1.126 -26.541 0.664 1.00 15.41 150 MET B CA 1
ATOM 2332 C C . MET B 1 150 ? -0.037 -25.559 0.763 1.00 15.96 150 MET B C 1
ATOM 2333 O O . MET B 1 150 ? -1.191 -25.925 0.561 1.00 17.68 150 MET B O 1
ATOM 2338 N N . ARG B 1 151 ? 0.283 -24.308 1.072 1.00 18.34 151 ARG B N 1
ATOM 2339 C CA . ARG B 1 151 ? -0.712 -23.247 1.168 1.00 21.02 151 ARG B CA 1
ATOM 2340 C C . ARG B 1 151 ? -1.392 -23.125 -0.194 1.00 19.54 151 ARG B C 1
ATOM 2341 O O . ARG B 1 151 ? -2.612 -23.196 -0.305 1.00 20.94 151 ARG B O 1
ATOM 2349 N N . ARG B 1 152 ? -0.583 -22.945 -1.227 1.00 20.04 152 ARG B N 1
ATOM 2350 C CA . ARG B 1 152 ? -1.080 -22.812 -2.590 1.00 19.21 152 ARG B CA 1
ATOM 2351 C C . ARG B 1 152 ? -1.940 -23.995 -3.009 1.00 18.30 152 ARG B C 1
ATOM 2352 O O . ARG B 1 152 ? -3.019 -23.806 -3.564 1.00 17.73 152 ARG B O 1
ATOM 2360 N N . PHE B 1 153 ? -1.474 -25.213 -2.738 1.00 17.18 153 PHE B N 1
ATOM 2361 C CA . PHE B 1 153 ? -2.247 -26.389 -3.129 1.00 17.46 153 PHE B CA 1
ATOM 2362 C C . PHE B 1 153 ? -3.555 -26.512 -2.345 1.00 17.32 153 PHE B C 1
ATOM 2363 O O . PHE B 1 153 ? -4.573 -26.941 -2.896 1.00 16.04 153 PHE B O 1
ATOM 2371 N N . ALA B 1 154 ? -3.538 -26.125 -1.072 1.00 16.38 154 ALA B N 1
ATOM 2372 C CA . ALA B 1 154 ? -4.747 -26.173 -0.261 1.00 18.29 154 ALA B CA 1
ATOM 2373 C C . ALA B 1 154 ? -5.784 -25.229 -0.882 1.00 18.40 154 ALA B C 1
ATOM 2374 O O . ALA B 1 154 ? -6.984 -25.525 -0.901 1.00 19.15 154 ALA B O 1
ATOM 2376 N N . VAL B 1 155 ? -5.309 -24.094 -1.389 1.00 17.21 155 VAL B N 1
ATOM 2377 C CA . VAL B 1 155 ? -6.172 -23.098 -2.030 1.00 18.10 155 VAL B CA 1
ATOM 2378 C C . VAL B 1 155 ? -6.715 -23.631 -3.352 1.00 18.31 155 VAL B C 1
ATOM 2379 O O . VAL B 1 155 ? -7.837 -23.320 -3.754 1.00 17.70 155 VAL B O 1
ATOM 2383 N N . ALA B 1 156 ? -5.919 -24.438 -4.035 1.00 17.36 156 ALA B N 1
ATOM 2384 C CA . ALA B 1 156 ? -6.355 -24.966 -5.309 1.00 19.66 156 ALA B CA 1
ATOM 2385 C C . ALA B 1 156 ? -7.212 -26.232 -5.207 1.00 20.36 156 ALA B C 1
ATOM 2386 O O . ALA B 1 156 ? -8.038 -26.490 -6.083 1.00 19.94 156 ALA B O 1
ATOM 2388 N N . MET B 1 157 ? -7.039 -27.001 -4.133 1.00 20.87 157 MET B N 1
ATOM 2389 C CA . MET B 1 157 ? -7.757 -28.270 -3.989 1.00 21.40 157 MET B CA 1
ATOM 2390 C C . MET B 1 157 ? -8.692 -28.469 -2.798 1.00 23.28 157 MET B C 1
ATOM 2391 O O . MET B 1 157 ? -9.611 -29.291 -2.864 1.00 22.50 157 MET B O 1
ATOM 2396 N N . LEU B 1 158 ? -8.460 -27.740 -1.713 1.00 24.58 158 LEU B N 1
ATOM 2397 C CA . LEU B 1 158 ? -9.285 -27.886 -0.522 1.00 27.80 158 LEU B CA 1
ATOM 2398 C C . LEU B 1 158 ? -10.383 -26.841 -0.398 1.00 30.99 158 LEU B C 1
ATOM 2399 O O . LEU B 1 158 ? -10.320 -25.779 -1.008 1.00 31.38 158 LEU B O 1
ATOM 2404 N N . LYS B 1 159 ? -11.385 -27.161 0.411 1.00 36.37 159 LYS B N 1
ATOM 2405 C CA . LYS B 1 159 ? -12.515 -26.278 0.659 1.00 41.86 159 LYS B CA 1
ATOM 2406 C C . LYS B 1 159 ? -12.165 -25.322 1.794 1.00 45.48 159 LYS B C 1
ATOM 2407 O O . LYS B 1 159 ? -11.585 -25.733 2.797 1.00 47.26 159 LYS B O 1
ATOM 2413 N N . GLU B 1 160 ? -12.510 -24.048 1.644 1.00 49.29 160 GLU B N 1
ATOM 2414 C CA . GLU B 1 160 ? -12.216 -23.078 2.697 1.00 51.25 160 GLU B CA 1
ATOM 2415 C C . GLU B 1 160 ? -13.511 -22.581 3.334 1.00 51.87 160 GLU B C 1
ATOM 2416 O O . GLU B 1 160 ? -13.725 -22.858 4.532 1.00 51.60 160 GLU B O 1
#

GO terms:
  GO:0005515 protein binding (F, IPI)

Organism: Pyrococcus furiosus (strain ATCC 43587 / DSM 3638 / JCM 8422 / Vc1) (NCBI:txid186497)

Solvent-accessible surface area: 14324 Å² total; per-residue (Å²): 152,168,82,67,82,76,89,39,4,32,1,0,72,70,0,0,74,32,0,33,92,64,126,50,133,121,5,6,58,102,0,0,31,14,0,57,115,0,3,95,35,2,124,84,69,26,3,22,22,2,0,0,45,0,0,0,64,13,120,17,19,1,100,108,0,35,93,13,13,76,120,11,121,109,120,56,5,95,0,9,106,24,18,48,152,104,48,33,18,22,16,0,0,0,0,0,0,0,26,11,0,50,111,43,18,27,197,103,0,13,0,42,43,9,45,100,42,90,171,81,42,41,74,116,0,22,128,8,0,32,20,0,0,45,76,0,72,150,48,1,106,79,66,19,107,112,104,211,140,75,54,51,81,82,36,4,44,1,0,8,63,3,0,53,40,1,14,74,60,110,50,75,119,4,1,81,104,0,1,41,13,0,50,116,0,2,80,40,3,122,80,79,25,5,56,104,5,0,37,80,0,8,74,117,14,163,24,52,16,100,94,0,45,101,4,16,87,123,26,129,98,92,53,6,110,0,11,113,24,19,39,162,120,59,34,30,22,14,0,0,2,0,0,0,0,34,0,0,46,51,47,13,17,174,100,0,10,10,101,40,12,104,56,184,132,38,100,85,63,114,121,0,30,127,8,0,33,21,0,0,57,17,0,87,65,2,1,40,0,1,6,89,130

B-factor: mean 28.69, std 11.52, range [5.5, 80.65]

Foldseek 3Di:
DPDPLVVLLVLLLVLLVLQLVVPDQVLQAVLLVVLLCLLVCCVVPNDLVLLVVLCVVVVHDQVVLVVLLVPQDDPVTDRQVSDPPDDRSSSSVSSSLLNVCLVPQNVPDDNVVLVPDDPVSRVVSSVSSNSSSVSNNVVSVVRTDD/DVVVVLVVLLVLLLVLLVLQLVVVDLVLQVVLLVVLLCLLVCCVPPNDLVLLVVLCVQVVHDQVVLVVLVVPFDDVVTNRQVSPPPDDDSSSSLSNSLQVVCCVPPNVPDTSVLVVDPPDDCRVVSSVSSSSSSVSNNVSSVVRTDD

Radius of gyration: 21.06 Å; Cα contacts (8 Å, |Δi|>4): 352; chains: 2; bounding box: 43×41×62 Å

Nearest PDB structures (foldseek):
  4gkf-assembly1_A  TM=1.007E+00  e=1.060E-20  Pyrococcus furiosus DSM 3638
  3x1l-assembly1_F  TM=7.500E-01  e=6.717E-06  Archaeoglobus fulgidus DSM 4304
  4gkf-assembly1_A  TM=9.830E-01  e=1.065E-18  Pyrococcus furiosus DSM 3638
  3x1l-assembly1_F  TM=7.237E-01  e=1.529E-05  Archaeoglobus fulgidus DSM 4304

Secondary structure (DSSP, 8-state):
--SHHHHHHHHHHHHHHHHHHHT-HHHHHHHHHHHHHHHHHHHHH-HHHHHHHHHHHTT--HHHHHHHHTT--SSS---GGGS-SS--HHHHHHHHHHHHHHHHT-TT-STTGGGTS-HHHHHHHHHHHHHHHHHHHHHHHHH---/-HHHHHHHHHHHHHHHHHHHHHHT-HHHHHHHHHHHTTHHHHHHHHHHHHHHHHHHHHHT--HHHHHHHHHT--SSS---GGGS-SS--HHHHHHHHHHHHHHHHT-TT--HHHHT-TT---HHHHHHHHHHHHHHHHHHHHHHS--

InterPro domains:
  IPR010160 CRISPR-associated protein, Cmr5 [PF09701] (18-157)
  IPR010160 CRISPR-associated protein, Cmr5 [TIGR01881] (16-161)
  IPR023101 AF1862-like domain superfamily [G3DSA:1.10.520.30] (1-169)
  IPR023101 AF1862-like domain superfamily [SSF158568] (15-159)

CATH classification: 1.10.520.30